Protein AF-A0A653MJA8-F1 (afdb_monomer)

Foldseek 3Di:
DDDDDDDDDDDDDDDDDDDDDDDDDDDDDDDDDDDDDDDDDDDDDDDDDDDDDDDDDDDDDDDDDDDDDDDDDDDDDDDDDDDDDDPPPPQDQQLDQDDPVVQPVQFPDPPVPDDQQANPDQKKFFAPAAAPGWFFFFSHQADDPRRDRPDTHANGDMWGFPSDKGFGPVGQTIKGWTWDADPVGGIGITITHLLGIFDWFDKDWCFVLQVVLDKDLDLVVSVVSSVCSVQPFDDQDPPHDDQGFDKHFRDADVPNAAWTKIWGFTDPDDDDDDLPPFFGGWIKTWGWDDDPSMIDTPTIMIITTTSYYADPVRGRD

Radius of gyration: 30.8 Å; Cα contacts (8 Å, |Δi|>4): 502; chains: 1; bounding box: 71×74×106 Å

pLDDT: mean 70.55, std 24.47, range [28.23, 98.62]

Solvent-accessible surface area (backbone atoms only — not comparable to full-atom values): 20136 Å² total; per-residue (Å²): 143,83,86,86,87,78,84,87,79,83,80,80,88,80,88,80,86,78,81,85,80,86,79,89,85,85,86,88,83,86,85,88,80,92,81,89,81,79,89,79,89,78,80,88,80,86,83,80,86,85,89,77,82,82,90,84,85,90,83,81,88,81,86,87,84,90,84,90,78,89,78,92,82,83,88,79,92,85,77,80,85,79,77,83,76,75,87,68,71,78,74,56,90,24,53,57,76,80,57,67,72,62,52,56,71,62,24,90,59,83,57,95,77,63,74,62,58,47,78,84,51,53,62,35,30,36,37,73,34,38,55,97,48,58,48,62,26,10,61,36,79,38,78,56,96,78,22,48,72,75,48,68,42,48,29,78,36,75,44,33,47,73,83,49,68,46,41,25,76,96,41,78,38,50,30,34,35,32,44,46,78,36,99,87,72,46,62,29,31,27,21,35,58,46,90,38,39,26,31,79,54,69,71,44,82,46,41,77,76,38,63,84,61,58,67,30,77,44,45,67,62,43,52,53,46,38,49,40,58,74,57,60,81,73,79,74,49,100,87,42,85,84,61,60,55,44,77,25,56,34,39,77,34,83,90,52,48,36,61,29,33,35,28,37,39,46,49,83,64,96,83,76,70,96,50,81,84,21,62,39,34,34,40,36,41,41,28,35,40,73,68,91,75,27,30,32,76,76,44,28,37,40,27,39,26,15,55,16,27,66,43,100,85,68,45,43,71

Secondary structure (DSSP, 8-state):
----------PPP----PPP-----------------------------------------------------------PPPP-------PPTTSSPPPHHHHHHH-S---TTPPPS-TT-SEEEE-SPPTT--EEEESSSSSSTT--EEEEE-TT-EEEEEEEEEEEGGGTEEEEEEEEE-TTSSEEEEEEEGGGEEEEEEEEE-GGGGGGG-EES-HHHHHHHHHHHHSPPPP--TT-S--PPEEEEEE--TTS-EEEEEEEES---TTS-S-TTTEEEEEEEEEEEESSS-EEEEEEEEEEEESSPBPTTS-B-

Sequence (317 aa):
MNAFSGPIVKALGLGAAVLFVATACAPSGAPAGSGSVASETRTVTSPAENTTSPAGEPSQTDAPSPSGHSSSGEPSSSGEPSPDQDGTTASGPGSEPLPDDEINALSPYDDENAEPAFPDTDEVHVVGVPEGSGLNIRLQPGVGPDGDVIASAGPMDQLTLTGREGFFVDEGGWWIEIVTESEDGGDLYGWVNRQYVATFGPTADVTEDVADAGSRTDAEELVLHVADLRAPESEPGPEHQDTGTERTIVRSPQGGVGAWTVDLIGGYRDGQDDAGDMAHGERLEVQLQDSGGQFTVSSVQSTTLCRGAFDDDGVCG

Structure (mmCIF, N/CA/C/O backbone):
data_AF-A0A653MJA8-F1
#
_entry.id   AF-A0A653MJA8-F1
#
loop_
_atom_site.group_PDB
_atom_site.id
_atom_site.type_symbol
_atom_site.label_atom_id
_atom_site.label_alt_id
_atom_site.label_comp_id
_atom_site.label_asym_id
_atom_site.label_entity_id
_atom_site.label_seq_id
_atom_site.pdbx_PDB_ins_code
_atom_site.Cartn_x
_atom_site.Cartn_y
_atom_site.Cartn_z
_atom_site.occupancy
_atom_site.B_iso_or_equiv
_atom_site.auth_seq_id
_atom_site.auth_comp_id
_atom_site.auth_asym_id
_atom_site.auth_atom_id
_atom_site.pdbx_PDB_model_num
ATOM 1 N N . MET A 1 1 ? 26.509 -44.140 -7.110 1.00 42.22 1 MET A N 1
ATOM 2 C CA . MET A 1 1 ? 26.981 -44.803 -5.875 1.00 42.22 1 MET A CA 1
ATOM 3 C C . MET A 1 1 ? 28.062 -43.942 -5.245 1.00 42.22 1 MET A C 1
ATOM 5 O O . MET A 1 1 ? 29.179 -43.952 -5.735 1.00 42.22 1 MET A O 1
ATOM 9 N N . ASN A 1 2 ? 27.696 -43.133 -4.252 1.00 37.22 2 ASN A N 1
ATOM 10 C CA . ASN A 1 2 ? 28.376 -42.983 -2.959 1.00 37.22 2 ASN A CA 1
ATOM 11 C C . ASN A 1 2 ? 27.753 -41.787 -2.241 1.00 37.22 2 ASN A C 1
ATOM 13 O O . ASN A 1 2 ? 27.851 -40.648 -2.683 1.00 37.22 2 ASN A O 1
ATOM 17 N N . ALA A 1 3 ? 27.034 -42.126 -1.178 1.00 39.75 3 ALA A N 1
ATOM 18 C CA . ALA A 1 3 ? 26.319 -41.232 -0.295 1.00 39.75 3 ALA A CA 1
ATOM 19 C C . ALA A 1 3 ? 27.300 -40.507 0.632 1.00 39.75 3 ALA A C 1
ATOM 21 O O . ALA A 1 3 ? 28.187 -41.142 1.204 1.00 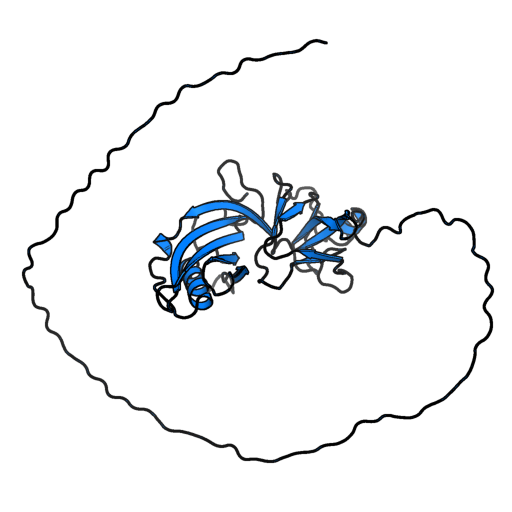39.75 3 ALA A O 1
ATOM 22 N N . PHE A 1 4 ? 27.087 -39.209 0.833 1.00 40.44 4 PHE A N 1
ATOM 23 C CA . PHE A 1 4 ? 27.600 -38.497 1.995 1.00 40.44 4 PHE A CA 1
ATOM 24 C C . PHE A 1 4 ? 26.440 -38.270 2.960 1.00 40.44 4 PHE A C 1
ATOM 26 O O . PHE A 1 4 ? 25.503 -37.529 2.681 1.00 40.44 4 PHE A O 1
ATOM 33 N N . SER A 1 5 ? 26.503 -38.989 4.076 1.00 37.22 5 SER A N 1
ATOM 34 C CA . SER A 1 5 ? 25.594 -38.894 5.211 1.00 37.22 5 SER A CA 1
ATOM 35 C C . SER A 1 5 ? 26.285 -38.035 6.272 1.00 37.22 5 SER A C 1
ATOM 37 O O . SER A 1 5 ? 27.333 -38.428 6.781 1.00 37.22 5 SER A O 1
ATOM 39 N N . GLY A 1 6 ? 25.719 -36.868 6.583 1.00 39.53 6 GLY A N 1
ATOM 40 C CA . GLY A 1 6 ? 26.109 -36.012 7.710 1.00 39.53 6 GLY A CA 1
ATOM 41 C C . GLY A 1 6 ? 25.071 -36.096 8.841 1.00 39.53 6 GLY A C 1
ATOM 42 O O . GLY A 1 6 ? 23.906 -36.374 8.556 1.00 39.53 6 GLY A O 1
ATOM 43 N N . PRO A 1 7 ? 25.467 -35.950 10.118 1.00 49.03 7 PRO A N 1
ATOM 44 C CA . PRO A 1 7 ? 24.690 -36.443 11.251 1.00 49.03 7 PRO A CA 1
ATOM 45 C C . PRO A 1 7 ? 23.547 -35.516 11.683 1.00 49.03 7 PRO A C 1
ATOM 47 O O . PRO A 1 7 ? 23.701 -34.308 11.829 1.00 49.03 7 PRO A O 1
ATOM 50 N N . ILE A 1 8 ? 22.419 -36.155 11.990 1.00 42.31 8 ILE A N 1
ATOM 51 C CA . ILE A 1 8 ? 21.264 -35.606 12.702 1.00 42.31 8 ILE A CA 1
ATOM 52 C C . ILE A 1 8 ? 21.679 -35.309 14.149 1.00 42.31 8 ILE A C 1
ATOM 54 O O . ILE A 1 8 ? 21.916 -36.235 14.930 1.00 42.31 8 ILE A O 1
ATOM 58 N N . VAL A 1 9 ? 21.715 -34.032 14.531 1.00 39.97 9 VAL A N 1
ATOM 59 C CA . VAL A 1 9 ? 21.786 -33.619 15.938 1.00 39.97 9 VAL A CA 1
ATOM 60 C C . VAL A 1 9 ? 20.363 -33.383 16.438 1.00 39.97 9 VAL A C 1
ATOM 62 O O . VAL A 1 9 ? 19.729 -32.379 16.135 1.00 39.97 9 VAL A O 1
ATOM 65 N N . LYS A 1 10 ? 19.851 -34.345 17.212 1.00 36.62 10 LYS A N 1
ATOM 66 C CA . LYS A 1 10 ? 18.663 -34.172 18.055 1.00 36.62 10 LYS A CA 1
ATOM 67 C C . LYS A 1 10 ? 19.059 -33.347 19.279 1.00 36.62 10 LYS A C 1
ATOM 69 O O . LYS A 1 10 ? 19.762 -33.862 20.146 1.00 36.62 10 LYS A O 1
ATOM 74 N N . ALA A 1 11 ? 18.586 -32.108 19.369 1.00 40.47 11 ALA A N 1
ATOM 75 C CA . ALA A 1 11 ? 18.600 -31.356 20.617 1.00 40.47 11 ALA A CA 1
ATOM 76 C C . ALA A 1 11 ? 17.306 -31.644 21.394 1.00 40.47 11 ALA A C 1
ATOM 78 O O . ALA A 1 11 ? 16.196 -31.464 20.898 1.00 40.47 11 ALA A O 1
ATOM 79 N N . LEU A 1 12 ? 17.497 -32.185 22.595 1.00 40.62 12 LEU A N 1
ATOM 80 C CA . LEU A 1 12 ? 16.484 -32.487 23.597 1.00 40.62 12 LEU A CA 1
ATOM 81 C C . LEU A 1 12 ? 15.810 -31.212 24.108 1.00 40.62 12 LEU A C 1
ATOM 83 O O . LEU A 1 12 ? 16.456 -30.185 24.298 1.00 40.62 12 LEU A O 1
ATOM 87 N N . GLY A 1 13 ? 14.511 -31.334 24.373 1.00 34.19 13 GLY A N 1
ATOM 88 C CA . GLY A 1 13 ? 13.689 -30.284 24.945 1.00 34.19 13 GLY A CA 1
ATOM 89 C C . GLY A 1 13 ? 14.099 -29.865 26.354 1.00 34.19 13 GLY A C 1
ATOM 90 O O . GLY A 1 13 ? 14.597 -30.651 27.160 1.00 34.19 13 GLY A O 1
ATOM 91 N N . LEU A 1 14 ? 13.778 -28.613 26.653 1.00 39.62 14 LEU A N 1
ATOM 92 C CA . LEU A 1 14 ? 13.646 -28.084 27.997 1.00 39.62 14 LEU A CA 1
ATOM 93 C C . LEU A 1 14 ? 12.303 -27.362 28.046 1.00 39.62 14 LEU A C 1
ATOM 95 O O . LEU A 1 14 ? 12.131 -26.287 27.480 1.00 39.62 14 LEU A O 1
ATOM 99 N N . GLY A 1 15 ? 11.332 -28.017 28.679 1.00 35.97 15 GLY A N 1
ATOM 100 C CA . GLY A 1 15 ? 10.073 -27.397 29.048 1.00 35.97 15 GLY A CA 1
ATOM 101 C C . GLY A 1 15 ? 10.316 -26.383 30.158 1.00 35.97 15 GLY A C 1
ATOM 102 O O . GLY A 1 15 ? 10.827 -26.735 31.220 1.00 35.97 15 GLY A O 1
ATOM 103 N N . ALA A 1 16 ? 9.919 -25.140 29.917 1.00 41.75 16 ALA A N 1
ATOM 104 C CA . ALA A 1 16 ? 9.720 -24.152 30.961 1.00 41.75 16 ALA A CA 1
ATOM 105 C C . ALA A 1 16 ? 8.212 -24.039 31.205 1.00 41.75 16 ALA A C 1
ATOM 107 O O . ALA A 1 16 ? 7.483 -23.399 30.454 1.00 41.75 16 ALA A O 1
ATOM 108 N N . ALA A 1 17 ? 7.741 -24.721 32.247 1.00 38.06 17 ALA A N 1
ATOM 109 C CA . ALA A 1 17 ? 6.438 -24.456 32.831 1.00 38.06 17 ALA A CA 1
ATOM 110 C C . ALA A 1 17 ? 6.529 -23.127 33.594 1.00 38.06 17 ALA A C 1
ATOM 112 O O . ALA A 1 17 ? 7.237 -23.047 34.598 1.00 38.06 17 ALA A O 1
ATOM 113 N N . VAL A 1 18 ? 5.833 -22.091 33.125 1.00 41.19 18 VAL A N 1
ATOM 114 C CA . VAL A 1 18 ? 5.665 -20.845 33.881 1.00 41.19 18 VAL A CA 1
ATOM 115 C C . VAL A 1 18 ? 4.324 -20.901 34.605 1.00 41.19 18 VAL A C 1
ATOM 117 O O . VAL A 1 18 ? 3.266 -21.089 34.007 1.00 41.19 18 VAL A O 1
ATOM 120 N N . LEU A 1 19 ? 4.416 -20.815 35.931 1.00 37.25 19 LEU A N 1
ATOM 121 C CA . LEU A 1 19 ? 3.321 -20.817 36.892 1.00 37.25 19 LEU A CA 1
ATOM 122 C C . LEU A 1 19 ? 2.388 -19.614 36.679 1.00 37.25 19 LEU A C 1
ATOM 124 O O . LEU A 1 19 ? 2.828 -18.468 36.725 1.00 37.25 19 LEU A O 1
ATOM 128 N N . PHE A 1 20 ? 1.085 -19.881 36.592 1.00 34.19 20 PHE A N 1
ATOM 129 C CA . PHE A 1 20 ? 0.044 -18.891 36.862 1.00 34.19 20 PHE A CA 1
ATOM 130 C C . PHE A 1 20 ? 0.038 -18.547 38.358 1.00 34.19 20 PHE A C 1
ATOM 132 O O . PHE A 1 20 ? -0.228 -19.411 39.195 1.00 34.19 20 PHE A O 1
ATOM 139 N N . VAL A 1 21 ? 0.272 -17.278 38.697 1.00 41.84 21 VAL A N 1
ATOM 140 C CA . VAL A 1 21 ? -0.067 -16.721 40.013 1.00 41.84 21 VAL A CA 1
ATOM 141 C C . VAL A 1 21 ? -1.262 -15.793 39.828 1.00 41.84 21 VAL A C 1
ATOM 143 O O . VAL A 1 21 ? -1.125 -14.630 39.462 1.00 41.84 21 VAL A O 1
ATOM 146 N N . ALA A 1 22 ? -2.457 -16.329 40.073 1.00 36.47 22 ALA A N 1
ATOM 147 C CA . ALA A 1 22 ? -3.662 -15.532 40.234 1.00 36.47 22 ALA A CA 1
ATOM 148 C C . ALA A 1 22 ? -3.621 -14.856 41.611 1.00 36.47 22 ALA A C 1
ATOM 150 O O . ALA A 1 22 ? -3.712 -15.533 42.636 1.00 36.47 22 ALA A O 1
ATOM 151 N N . THR A 1 23 ? -3.512 -13.528 41.638 1.00 42.53 23 THR A N 1
ATOM 152 C CA . THR A 1 23 ? -3.723 -12.748 42.864 1.00 42.53 23 THR A CA 1
ATOM 153 C C . THR A 1 23 ? -4.988 -11.923 42.690 1.00 42.53 23 THR A C 1
ATOM 155 O O . THR A 1 23 ? -4.977 -10.840 42.116 1.00 42.53 23 THR A O 1
ATOM 158 N N . ALA A 1 24 ? -6.103 -12.473 43.162 1.00 40.31 24 ALA A N 1
ATOM 159 C CA . ALA A 1 24 ? -7.339 -11.736 43.353 1.00 40.31 24 ALA A CA 1
ATOM 160 C C . ALA A 1 24 ? -7.215 -10.882 44.622 1.00 40.31 24 ALA A C 1
ATOM 162 O O . ALA A 1 24 ? -6.993 -11.430 45.702 1.00 40.31 24 ALA A O 1
ATOM 163 N N . CYS A 1 25 ? -7.385 -9.562 44.512 1.00 33.03 25 CYS A N 1
ATOM 164 C CA . CYS A 1 25 ? -7.784 -8.736 45.649 1.00 33.03 25 CYS A CA 1
ATOM 165 C C . CYS A 1 25 ? -8.371 -7.391 45.191 1.00 33.03 25 CYS A C 1
ATOM 167 O O . CYS A 1 25 ? -7.657 -6.493 44.762 1.00 33.03 25 CYS A O 1
ATOM 169 N N . ALA A 1 26 ? -9.684 -7.256 45.338 1.00 34.19 26 ALA A N 1
ATOM 170 C CA . ALA A 1 26 ? -10.395 -5.999 45.565 1.00 34.19 26 ALA A CA 1
ATOM 171 C C . ALA A 1 26 ? -11.608 -6.331 46.464 1.00 34.19 26 ALA A C 1
ATOM 173 O O . ALA A 1 26 ? -11.992 -7.505 46.505 1.00 34.19 26 ALA A O 1
ATOM 174 N N . PRO A 1 27 ? -12.278 -5.373 47.137 1.00 45.50 27 PRO A N 1
ATOM 175 C CA . PRO A 1 27 ? -12.002 -3.934 47.271 1.00 45.50 27 PRO A CA 1
ATOM 176 C C . PRO A 1 27 ? -12.023 -3.457 48.747 1.00 45.50 27 PRO A C 1
ATOM 178 O O . PRO A 1 27 ? -12.501 -4.179 49.620 1.00 45.50 27 PRO A O 1
ATOM 181 N N . SER A 1 28 ? -11.590 -2.220 49.038 1.00 33.03 28 SER A N 1
ATOM 182 C CA . SER A 1 28 ? -12.216 -1.329 50.049 1.00 33.03 28 SER A CA 1
ATOM 183 C C . SER A 1 28 ? -11.456 -0.011 50.234 1.00 33.03 28 SER A C 1
ATOM 185 O O . SER A 1 28 ? -10.265 -0.024 50.525 1.00 33.03 28 SER A O 1
ATOM 187 N N . GLY A 1 29 ? -12.196 1.105 50.207 1.00 31.69 29 GLY A N 1
ATOM 188 C CA . GLY A 1 29 ? -11.868 2.301 50.993 1.00 31.69 29 GLY A CA 1
ATOM 189 C C . GLY A 1 29 ? -11.755 3.619 50.226 1.00 31.69 29 GLY A C 1
ATOM 190 O O . GLY A 1 29 ? -10.654 4.054 49.914 1.00 31.69 29 GLY A O 1
ATOM 191 N N . ALA A 1 30 ? -12.884 4.305 50.022 1.00 36.44 30 ALA A N 1
ATOM 192 C CA . ALA A 1 30 ? -12.911 5.764 49.855 1.00 36.44 30 ALA A CA 1
ATOM 193 C C . ALA A 1 30 ? -12.571 6.464 51.191 1.00 36.44 30 ALA A C 1
ATOM 195 O O . ALA A 1 30 ? -12.822 5.896 52.260 1.00 36.44 30 ALA A O 1
ATOM 196 N N . PRO A 1 31 ? -12.099 7.724 51.157 1.00 38.97 31 PRO A N 1
ATOM 197 C CA . PRO A 1 31 ? -13.024 8.781 51.563 1.00 38.97 31 PRO A CA 1
ATOM 198 C C . PRO A 1 31 ? -12.974 10.056 50.701 1.00 38.97 31 PRO A C 1
ATOM 200 O O . PRO A 1 31 ? -12.094 10.279 49.878 1.00 38.97 31 PRO A O 1
ATOM 203 N N . ALA A 1 32 ? -14.007 10.862 50.937 1.00 34.62 32 ALA A N 1
ATOM 204 C CA . ALA A 1 32 ? -14.447 12.061 50.243 1.00 34.62 32 ALA A CA 1
ATOM 205 C C . ALA A 1 32 ? -13.463 13.245 50.210 1.00 34.62 32 ALA A C 1
ATOM 207 O O . ALA A 1 32 ? -12.721 13.490 51.158 1.00 34.62 32 ALA A O 1
ATOM 208 N N . GLY A 1 33 ? -13.616 14.073 49.172 1.00 30.03 33 GLY A N 1
ATOM 209 C CA . GLY A 1 33 ? -13.140 15.454 49.110 1.00 30.03 33 GLY A CA 1
ATOM 210 C C . GLY A 1 33 ? -13.988 16.264 48.125 1.00 30.03 33 GLY A C 1
ATOM 211 O O . GLY A 1 33 ? -13.938 16.028 46.925 1.00 30.03 33 GLY A O 1
ATOM 212 N N . SER A 1 34 ? -14.805 17.172 48.662 1.00 32.66 34 SER A N 1
ATOM 213 C CA . SER A 1 34 ? -15.724 18.074 47.958 1.00 32.66 34 SER A CA 1
ATOM 214 C C . SER A 1 34 ? -15.060 18.949 46.893 1.00 32.66 34 SER A C 1
ATOM 216 O O . SER A 1 34 ? -14.049 19.592 47.158 1.00 32.66 34 SER A O 1
ATOM 218 N N . GLY A 1 35 ? -15.749 19.115 45.763 1.00 31.02 35 GLY A N 1
ATOM 219 C CA . GLY A 1 35 ? -15.522 20.183 44.792 1.00 31.02 35 GLY A CA 1
ATOM 220 C C . GLY A 1 35 ? -16.832 20.528 44.089 1.00 31.02 35 GLY A C 1
ATOM 221 O O . GLY A 1 35 ? -17.183 19.930 43.083 1.00 31.02 35 GLY A O 1
ATOM 222 N N . SER A 1 36 ? -17.588 21.452 44.677 1.00 32.75 36 SER A N 1
ATOM 223 C CA . SER A 1 36 ? -18.804 22.038 44.113 1.00 32.75 36 SER A CA 1
ATOM 224 C C . SER A 1 36 ? -18.431 23.125 43.110 1.00 32.75 36 SER A C 1
ATOM 226 O O . SER A 1 36 ? -17.853 24.119 43.539 1.00 32.75 36 SER A O 1
ATOM 228 N N . VAL A 1 37 ? -18.856 23.013 41.847 1.00 34.66 37 VAL A N 1
ATOM 229 C CA . VAL A 1 37 ? -19.205 24.181 41.016 1.00 34.66 37 VAL A CA 1
ATOM 230 C C . VAL A 1 37 ? -20.151 23.813 39.864 1.00 34.66 37 VAL A C 1
ATOM 232 O O . VAL A 1 37 ? -19.811 23.045 38.977 1.00 34.66 37 VAL A O 1
ATOM 235 N N . ALA A 1 38 ? -21.336 24.424 39.944 1.00 36.03 38 ALA A N 1
ATOM 236 C CA . ALA A 1 38 ? -22.187 24.961 38.880 1.00 36.03 38 ALA A CA 1
ATOM 237 C C . ALA A 1 38 ? -22.597 24.077 37.683 1.00 36.03 38 ALA A C 1
ATOM 239 O O . ALA A 1 38 ? -21.888 23.927 36.695 1.00 36.03 38 ALA A O 1
ATOM 240 N N . SER A 1 39 ? -23.866 23.663 37.723 1.00 33.94 39 SER A N 1
ATOM 241 C CA . SER A 1 39 ? -24.710 23.484 36.543 1.00 33.94 39 SER A CA 1
ATOM 242 C C . SER A 1 39 ? -24.823 24.797 35.759 1.00 33.94 39 SER A C 1
ATOM 244 O O . SER A 1 39 ? -25.294 25.792 36.310 1.00 33.94 39 SER A O 1
ATOM 246 N N . GLU A 1 40 ? -24.488 24.792 34.470 1.00 35.47 40 GLU A N 1
ATOM 247 C CA . GLU A 1 40 ? -25.004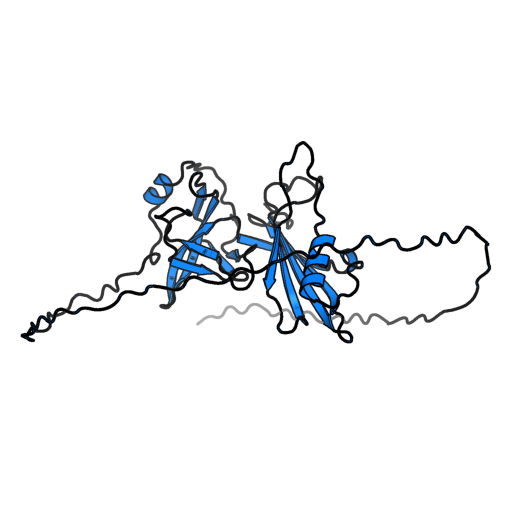 25.784 33.525 1.00 35.47 40 GLU A CA 1
ATOM 248 C C . GLU A 1 40 ? -25.808 25.054 32.446 1.00 35.47 40 GLU A C 1
ATOM 250 O O . GLU A 1 40 ? -25.292 24.517 31.471 1.00 35.47 40 GLU A O 1
ATOM 255 N N . THR A 1 41 ? -27.117 25.001 32.677 1.00 34.19 41 THR A N 1
ATOM 256 C CA . THR A 1 41 ? -28.122 24.746 31.652 1.00 34.19 41 THR A CA 1
ATOM 257 C C . THR A 1 41 ? -28.053 25.885 30.640 1.00 34.19 41 THR A C 1
ATOM 259 O O . THR A 1 41 ? -28.326 27.031 31.002 1.00 34.19 41 THR A O 1
ATOM 262 N N . ARG A 1 42 ? -27.762 25.592 29.369 1.00 34.38 42 ARG A N 1
ATOM 263 C CA . ARG A 1 42 ? -28.113 26.499 28.272 1.00 34.38 42 ARG A CA 1
ATOM 264 C C . ARG A 1 42 ? -29.103 25.856 27.320 1.00 34.38 42 ARG A C 1
ATOM 266 O O . ARG A 1 42 ? -28.896 24.792 26.751 1.00 34.38 42 ARG A O 1
ATOM 273 N N . THR A 1 43 ? -30.213 26.566 27.244 1.00 31.47 43 THR A N 1
ATOM 274 C CA . THR A 1 43 ? -31.417 26.348 26.470 1.00 31.47 43 THR A CA 1
ATOM 275 C C . THR A 1 43 ? -31.152 26.415 24.969 1.00 31.47 43 THR A C 1
ATOM 277 O O . THR A 1 43 ? -30.414 27.268 24.483 1.00 31.47 43 THR A O 1
ATOM 280 N N . VAL A 1 44 ? -31.849 25.525 24.269 1.00 35.22 44 VAL A N 1
ATOM 281 C CA . VAL A 1 44 ? -32.118 25.477 22.829 1.00 35.22 44 VAL A CA 1
ATOM 282 C C . VAL A 1 44 ? -32.469 26.850 22.247 1.00 35.22 44 VAL A C 1
ATOM 284 O O . VAL A 1 44 ? -33.306 27.571 22.787 1.00 35.22 44 VAL A O 1
ATOM 287 N N . THR A 1 45 ? -31.923 27.173 21.075 1.00 34.16 45 THR A N 1
ATOM 288 C CA . THR A 1 45 ? -32.574 28.087 20.124 1.00 34.16 45 THR A CA 1
ATOM 289 C C . THR A 1 45 ? -32.257 27.640 18.697 1.00 34.16 45 THR A C 1
ATOM 291 O O . THR A 1 45 ? -31.161 27.866 18.194 1.00 34.16 45 THR A O 1
ATOM 294 N N . SER A 1 46 ? -33.225 26.989 18.051 1.00 38.06 46 SER A N 1
ATOM 295 C CA . SER A 1 46 ? -33.296 26.864 16.591 1.00 38.06 46 SER A CA 1
ATOM 296 C C . SER A 1 46 ? -33.674 28.212 15.971 1.00 38.06 46 SER A C 1
ATOM 298 O O . SER A 1 46 ? -34.454 28.956 16.573 1.00 38.06 46 SER A O 1
ATOM 300 N N . PRO A 1 47 ? -33.268 28.473 14.723 1.00 38.44 47 PRO A N 1
ATOM 301 C CA . PRO A 1 47 ? -34.101 29.223 13.798 1.00 38.44 47 PRO A CA 1
ATOM 302 C C . PRO A 1 47 ? -34.625 28.328 12.674 1.00 38.44 47 PRO A C 1
ATOM 304 O O . PRO A 1 47 ? -33.984 27.379 12.231 1.00 38.44 47 PRO A O 1
ATOM 307 N N . ALA A 1 48 ? -35.842 28.675 12.278 1.00 34.31 48 ALA A N 1
ATOM 308 C CA . ALA A 1 48 ? -36.719 28.020 11.334 1.00 34.31 48 ALA A CA 1
ATOM 309 C C . ALA A 1 48 ? -36.192 27.940 9.891 1.00 34.31 48 ALA A C 1
ATOM 311 O O . ALA A 1 48 ? -35.473 28.815 9.416 1.00 34.31 48 ALA A O 1
ATOM 312 N N . GLU A 1 49 ? -36.649 26.874 9.233 1.00 32.91 49 GLU A N 1
ATOM 313 C CA . GLU A 1 49 ? -37.233 26.812 7.889 1.00 32.91 49 GLU A CA 1
ATOM 314 C C . GLU A 1 49 ? -36.934 27.969 6.924 1.00 32.91 49 GLU A C 1
ATOM 316 O O . GLU A 1 49 ? -37.374 29.101 7.118 1.00 32.91 49 GLU A O 1
ATOM 321 N N . ASN A 1 50 ? -36.370 27.620 5.765 1.00 29.80 50 ASN A N 1
ATOM 322 C CA . ASN A 1 50 ? -36.830 28.241 4.531 1.00 29.80 50 ASN A CA 1
ATOM 323 C C . ASN A 1 50 ? -36.937 27.207 3.406 1.00 29.80 50 ASN A C 1
ATOM 325 O O . ASN A 1 50 ? -36.012 26.944 2.641 1.00 29.80 50 ASN A O 1
ATOM 329 N N . THR A 1 51 ? -38.119 26.610 3.345 1.00 34.16 51 THR A N 1
ATOM 330 C CA . THR A 1 51 ? -38.668 25.890 2.203 1.00 34.16 51 THR A CA 1
ATOM 331 C C . THR A 1 51 ? -38.987 26.900 1.106 1.00 34.16 51 THR A C 1
ATOM 333 O O . THR A 1 51 ? -39.830 27.766 1.318 1.00 34.16 51 THR A O 1
ATOM 336 N N . THR A 1 52 ? -38.398 26.786 -0.085 1.00 32.97 52 THR A N 1
ATOM 337 C CA . THR A 1 52 ? -39.047 27.249 -1.326 1.00 32.97 52 THR A CA 1
ATOM 338 C C . THR A 1 52 ? -38.503 26.467 -2.526 1.00 32.97 52 THR A C 1
ATOM 340 O O . THR A 1 52 ? -37.472 26.802 -3.094 1.00 32.97 52 THR A O 1
ATOM 343 N N . SER A 1 53 ? -39.237 25.430 -2.934 1.00 37.41 53 SER A N 1
ATOM 344 C CA . SER A 1 53 ? -39.460 25.157 -4.361 1.00 37.41 53 SER A CA 1
ATOM 345 C C . SER A 1 53 ? -40.657 25.996 -4.819 1.00 37.41 53 SER A C 1
ATOM 347 O O . SER A 1 53 ? -41.563 26.245 -4.019 1.00 37.41 53 SER A O 1
ATOM 349 N N . PRO A 1 54 ? -40.716 26.371 -6.105 1.00 43.59 54 PRO A N 1
ATOM 350 C CA . PRO A 1 54 ? -41.811 25.810 -6.888 1.00 43.59 54 PRO A CA 1
ATOM 351 C C . PRO A 1 54 ? -41.404 25.374 -8.306 1.00 43.59 54 PRO A C 1
ATOM 353 O O . PRO A 1 54 ? -40.782 26.113 -9.058 1.00 43.59 54 PRO A O 1
ATOM 356 N N . ALA A 1 55 ? -41.823 24.145 -8.616 1.00 31.80 55 ALA A N 1
ATOM 357 C CA . ALA A 1 55 ? -42.543 23.685 -9.806 1.00 31.80 55 ALA A CA 1
ATOM 358 C C . ALA A 1 55 ? -42.373 24.414 -11.158 1.00 31.80 55 ALA A C 1
ATOM 360 O O . ALA A 1 55 ? -42.703 25.589 -11.306 1.00 31.80 55 ALA A O 1
ATOM 361 N N . GLY A 1 56 ? -42.071 23.617 -12.190 1.00 28.23 56 GLY A N 1
ATOM 362 C CA . GLY A 1 56 ? -42.289 23.948 -13.599 1.00 28.23 56 GLY A CA 1
ATOM 363 C C . GLY A 1 56 ? -41.794 22.835 -14.525 1.00 28.23 56 GLY A C 1
ATOM 364 O O . GLY A 1 56 ? -40.612 22.760 -14.819 1.00 28.23 56 GLY A O 1
ATOM 365 N N . GLU A 1 57 ? -42.711 21.956 -14.916 1.00 35.19 57 GLU A N 1
ATOM 366 C CA . GLU A 1 57 ? -42.563 20.729 -15.718 1.00 35.19 57 GLU A CA 1
ATOM 367 C C . GLU A 1 57 ? -42.345 21.020 -17.240 1.00 35.19 57 GLU A C 1
ATOM 369 O O . GLU A 1 57 ? -42.112 22.167 -17.618 1.00 35.19 57 GLU A O 1
ATOM 374 N N . PRO A 1 58 ? -42.427 20.024 -18.145 1.00 46.16 58 PRO A N 1
ATOM 375 C CA . PRO A 1 58 ? -41.327 19.385 -18.867 1.00 46.16 58 PRO A CA 1
ATOM 376 C C . PRO A 1 58 ? -41.175 19.868 -20.328 1.00 46.16 58 PRO A C 1
ATOM 378 O O . PRO A 1 58 ? -42.028 20.559 -20.883 1.00 46.16 58 PRO A O 1
ATOM 381 N N . SER A 1 59 ? -40.135 19.409 -21.028 1.00 33.28 59 SER A N 1
ATOM 382 C CA . SER A 1 59 ? -40.183 19.308 -22.493 1.00 33.28 59 SER A CA 1
ATOM 383 C C . SER A 1 59 ? -39.512 18.025 -22.969 1.00 33.28 59 SER A C 1
ATOM 385 O O . SER A 1 59 ? -38.343 17.767 -22.704 1.00 33.28 59 SER A O 1
ATOM 387 N N . GLN A 1 60 ? -40.345 17.207 -23.611 1.00 37.41 60 GLN A N 1
ATOM 388 C CA . GLN A 1 60 ? -40.018 16.008 -24.370 1.00 37.41 60 GLN A CA 1
ATOM 389 C C . GLN A 1 60 ? -39.414 16.380 -25.737 1.00 37.41 60 GLN A C 1
ATOM 391 O O . GLN A 1 60 ? -39.381 17.555 -26.112 1.00 37.41 60 GLN A O 1
ATOM 396 N N . THR A 1 61 ? -39.135 15.324 -26.513 1.00 30.44 61 THR A N 1
ATOM 397 C CA . THR A 1 61 ? -38.864 15.248 -27.966 1.00 30.44 61 THR A CA 1
ATOM 398 C C . THR A 1 61 ? -37.425 15.620 -28.363 1.00 30.44 61 THR A C 1
ATOM 400 O O . THR A 1 61 ? -36.893 16.617 -27.906 1.00 30.44 61 THR A O 1
ATOM 403 N N . ASP A 1 62 ? -36.676 14.848 -29.153 1.00 34.72 62 ASP A N 1
ATOM 404 C CA . ASP A 1 62 ? -37.029 13.839 -30.154 1.00 34.72 62 ASP A CA 1
ATOM 405 C C . ASP A 1 62 ? -35.895 12.811 -30.325 1.00 34.72 62 ASP A C 1
ATOM 407 O O . ASP A 1 62 ? -34.713 13.156 -30.343 1.00 34.72 62 ASP A O 1
ATOM 411 N N . ALA A 1 63 ? -36.272 11.549 -30.528 1.00 43.62 63 ALA A N 1
ATOM 412 C CA . ALA A 1 63 ? -35.421 10.552 -31.168 1.00 43.62 63 ALA A CA 1
ATOM 413 C C . ALA A 1 63 ? -35.485 10.725 -32.695 1.00 43.62 63 ALA A C 1
ATOM 415 O O . ALA A 1 63 ? -36.558 11.026 -33.221 1.00 43.62 63 ALA A O 1
ATOM 416 N N . PRO A 1 64 ? -34.405 10.410 -33.430 1.00 34.31 64 PRO A N 1
ATOM 417 C CA . PRO A 1 64 ? -34.581 9.955 -34.801 1.00 34.31 64 PRO A CA 1
ATOM 418 C C . PRO A 1 64 ? -33.876 8.620 -35.082 1.00 34.31 64 PRO A C 1
ATOM 420 O O . PRO A 1 64 ? -32.657 8.484 -35.113 1.00 34.31 64 PRO A O 1
ATOM 423 N N . SER A 1 65 ? -34.697 7.628 -35.391 1.00 36.34 65 SER A N 1
ATOM 424 C CA . SER A 1 65 ? -34.496 6.657 -36.472 1.00 36.34 65 SER A CA 1
ATOM 425 C C . SER A 1 65 ? -35.882 6.457 -37.103 1.00 36.34 65 SER A C 1
ATOM 427 O O . SER A 1 65 ? -36.859 6.662 -36.379 1.00 36.34 65 SER A O 1
ATOM 429 N N . PRO A 1 66 ? -36.050 6.064 -38.385 1.00 48.56 66 PRO A N 1
ATOM 430 C CA . PRO A 1 66 ? -35.106 5.325 -39.234 1.00 48.56 66 PRO A CA 1
ATOM 431 C C . PRO A 1 66 ? -35.089 5.769 -40.722 1.00 48.56 66 PRO A C 1
ATOM 433 O O . PRO A 1 66 ? -35.867 6.624 -41.137 1.00 48.56 66 PRO A O 1
ATOM 436 N N . SER A 1 67 ? -34.223 5.141 -41.529 1.00 35.00 67 SER A N 1
ATOM 437 C CA . SER A 1 67 ? -34.374 4.739 -42.956 1.00 35.00 67 SER A CA 1
ATOM 438 C C . SER A 1 67 ? -32.950 4.527 -43.495 1.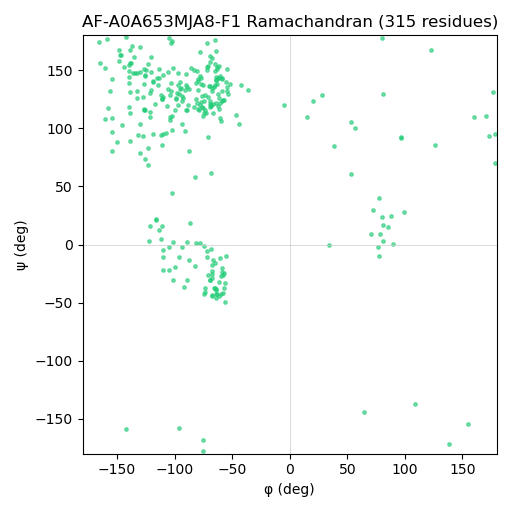00 35.00 67 SER A C 1
ATOM 440 O O . SER A 1 67 ? -32.183 5.474 -43.559 1.00 35.00 67 SER A O 1
ATOM 442 N N . GLY A 1 68 ? -32.449 3.331 -43.796 1.00 29.06 68 GLY A N 1
ATOM 443 C CA . GLY A 1 68 ? -33.061 2.251 -44.556 1.00 29.06 68 GLY A CA 1
ATOM 444 C C . GLY A 1 68 ? -32.563 2.353 -45.991 1.00 29.06 68 GLY A C 1
ATOM 445 O O . GLY A 1 68 ? -33.184 3.079 -46.747 1.00 29.06 68 GLY A O 1
ATOM 446 N N . HIS A 1 69 ? -31.476 1.663 -46.353 1.00 34.50 69 HIS A N 1
ATOM 447 C CA . HIS A 1 69 ? -31.126 1.317 -47.737 1.00 34.50 69 HIS A CA 1
ATOM 448 C C . HIS A 1 69 ? -30.597 -0.123 -47.759 1.00 34.50 69 HIS A C 1
ATOM 450 O O . HIS A 1 69 ? -29.545 -0.428 -47.203 1.00 34.50 69 HIS A O 1
ATOM 456 N N . SER A 1 70 ? -31.367 -1.000 -48.399 1.00 38.03 70 SER A N 1
ATOM 457 C CA . SER A 1 70 ? -30.934 -2.316 -48.852 1.00 38.03 70 SER A CA 1
ATOM 458 C C . SER A 1 70 ? -29.875 -2.174 -49.941 1.00 38.03 70 SER A C 1
ATOM 460 O O . SER A 1 70 ? -30.076 -1.420 -50.891 1.00 38.03 70 SER A O 1
ATOM 462 N N . SER A 1 71 ? -28.806 -2.962 -49.855 1.00 36.88 71 SER A N 1
ATOM 463 C CA . SER A 1 71 ? -28.044 -3.398 -51.030 1.00 36.88 71 SER A CA 1
ATOM 464 C C . SER A 1 71 ? -27.338 -4.720 -50.704 1.00 36.88 71 SER A C 1
ATOM 466 O O . SER A 1 71 ? -26.260 -4.745 -50.128 1.00 36.88 71 SER A O 1
ATOM 468 N N . SER A 1 72 ? -28.065 -5.837 -50.785 1.00 44.50 72 SER A N 1
ATOM 469 C CA . SER A 1 72 ? -27.811 -6.957 -51.707 1.00 44.50 72 SER A CA 1
ATOM 470 C C . SER A 1 72 ? -26.427 -6.966 -52.368 1.00 44.50 72 SER A C 1
ATOM 472 O O . SER A 1 72 ? -26.169 -6.183 -53.281 1.00 44.50 72 SER A O 1
ATOM 474 N N . GLY A 1 73 ? -25.598 -7.930 -51.962 1.00 29.28 73 GLY A N 1
ATOM 475 C CA . GLY A 1 73 ? -24.329 -8.249 -52.607 1.00 29.28 73 GLY A CA 1
ATOM 476 C C . GLY A 1 73 ? -23.569 -9.374 -51.903 1.00 29.28 73 GLY A C 1
ATOM 477 O O . GLY A 1 73 ? -22.533 -9.122 -51.310 1.00 29.28 73 GLY A O 1
ATOM 478 N N . GLU A 1 74 ? -24.062 -10.610 -51.986 1.00 42.28 74 GLU A N 1
ATOM 479 C CA . GLU A 1 74 ? -23.173 -11.782 -52.034 1.00 42.28 74 GLU A CA 1
ATOM 480 C C . GLU A 1 74 ? -22.980 -12.125 -53.520 1.00 42.28 74 GLU A C 1
ATOM 482 O O . GLU A 1 74 ? -23.939 -12.013 -54.296 1.00 42.28 74 GLU A O 1
ATOM 487 N N . PRO A 1 75 ? -21.763 -12.508 -53.951 1.00 46.66 75 PRO A N 1
ATOM 488 C CA . PRO A 1 75 ? -21.489 -13.942 -53.922 1.00 46.66 75 PRO A CA 1
ATOM 489 C C . PRO A 1 75 ? -20.025 -14.359 -53.670 1.00 46.66 75 PRO A C 1
ATOM 491 O O . PRO A 1 75 ? -19.076 -13.601 -53.858 1.00 46.66 75 PRO A O 1
ATOM 494 N N . SER A 1 76 ? -19.915 -15.662 -53.396 1.00 36.91 76 SER A N 1
ATOM 495 C CA . SER A 1 76 ? -18.815 -16.578 -53.733 1.00 36.91 76 SER A CA 1
ATOM 496 C C . SER A 1 76 ? -17.752 -16.856 -52.671 1.00 36.91 76 SER A C 1
ATOM 498 O O . SER A 1 76 ? -16.677 -16.269 -52.618 1.00 36.91 76 SER A O 1
ATOM 500 N N . SER A 1 77 ? -18.053 -17.920 -51.927 1.00 46.75 77 SER A N 1
ATOM 501 C CA . SER A 1 77 ? -17.104 -18.897 -51.403 1.00 46.75 77 SER A CA 1
ATOM 502 C C . SER A 1 77 ? -16.291 -19.548 -52.532 1.00 46.75 77 SER A C 1
ATOM 504 O O . SER A 1 77 ? -16.880 -20.124 -53.445 1.00 46.75 77 SER A O 1
ATOM 506 N N . SER A 1 78 ? -14.961 -19.461 -52.441 1.00 46.97 78 SER A N 1
ATOM 507 C CA . SER A 1 78 ? -13.999 -20.544 -52.721 1.00 46.97 78 SER A CA 1
ATOM 508 C C . SER A 1 78 ? -12.574 -19.977 -52.663 1.00 46.97 78 SER A C 1
ATOM 510 O O . SER A 1 78 ? -12.068 -19.455 -53.656 1.00 46.97 78 SER A O 1
ATOM 512 N N . GLY A 1 79 ? -11.939 -20.066 -51.496 1.00 33.19 79 GLY A N 1
ATOM 513 C CA . GLY A 1 79 ? -10.497 -19.901 -51.333 1.00 33.19 79 GLY A CA 1
ATOM 514 C C . GLY A 1 79 ? -9.964 -21.141 -50.628 1.00 33.19 79 GLY A C 1
ATOM 515 O O . GLY A 1 79 ? -10.387 -21.437 -49.514 1.00 33.19 79 GLY A O 1
ATOM 516 N N . GLU A 1 80 ? -9.124 -21.905 -51.319 1.00 37.47 80 GLU A N 1
ATOM 517 C CA . GLU A 1 80 ? -8.382 -23.045 -50.775 1.00 37.47 80 GLU A CA 1
ATOM 518 C C . GLU A 1 80 ? -7.567 -22.652 -49.527 1.00 37.47 80 GLU A C 1
ATOM 520 O O . GLU A 1 80 ? -7.139 -21.501 -49.415 1.00 37.47 80 GLU A O 1
ATOM 525 N N . PRO A 1 81 ? -7.330 -23.588 -48.588 1.00 41.78 81 PRO A N 1
ATOM 526 C CA . PRO A 1 81 ? -6.467 -23.334 -47.445 1.00 41.78 81 PRO A CA 1
ATOM 527 C C . PRO A 1 81 ? -5.019 -23.213 -47.933 1.00 41.78 81 PRO A C 1
ATOM 529 O O . PRO A 1 81 ? -4.464 -24.164 -48.487 1.00 41.78 81 PRO A O 1
ATOM 532 N N . SER A 1 82 ? -4.403 -22.047 -47.735 1.00 43.62 82 SER A N 1
ATOM 533 C CA . SER A 1 82 ? -2.948 -21.927 -47.863 1.00 43.62 82 SER A CA 1
ATOM 534 C C . SER A 1 82 ? -2.266 -22.798 -46.799 1.00 43.62 82 SER A C 1
ATOM 536 O O . SER A 1 82 ? -2.728 -22.815 -45.655 1.00 43.62 82 SER A O 1
ATOM 538 N N . PRO A 1 83 ? -1.189 -23.517 -47.160 1.00 49.66 83 PRO A N 1
ATOM 539 C CA . PRO A 1 83 ? -0.468 -24.388 -46.247 1.00 49.66 83 PRO A CA 1
ATOM 540 C C . PRO A 1 83 ? 0.425 -23.563 -45.315 1.00 49.66 83 PRO A C 1
ATOM 542 O O . PRO A 1 83 ? 0.995 -22.560 -45.740 1.00 49.66 83 PRO A O 1
ATOM 545 N N . ASP A 1 84 ? 0.519 -24.020 -44.067 1.00 49.38 84 ASP A N 1
ATOM 546 C CA . ASP A 1 84 ? 1.616 -23.809 -43.118 1.00 49.38 84 ASP A CA 1
ATOM 547 C C . ASP A 1 84 ? 2.264 -22.411 -43.133 1.00 49.38 84 ASP A C 1
ATOM 549 O O . ASP A 1 84 ? 3.309 -22.184 -43.743 1.00 49.38 84 ASP A O 1
ATOM 553 N N . GLN A 1 85 ? 1.662 -21.475 -42.396 1.00 43.94 85 GLN A N 1
ATOM 554 C CA . GLN A 1 85 ? 2.453 -20.444 -41.725 1.00 43.94 85 GLN A CA 1
ATOM 555 C C . GLN A 1 85 ? 2.943 -21.079 -40.426 1.00 43.94 85 GLN A C 1
ATOM 557 O O . GLN A 1 85 ? 2.129 -21.531 -39.617 1.00 43.94 85 GLN A O 1
ATOM 562 N N . ASP A 1 86 ? 4.266 -21.169 -40.296 1.00 39.09 86 ASP A N 1
ATOM 563 C CA . ASP A 1 86 ? 4.973 -21.512 -39.068 1.00 39.09 86 ASP A CA 1
ATOM 564 C C . ASP A 1 86 ? 4.257 -20.917 -37.855 1.00 39.09 86 ASP A C 1
ATOM 566 O O . ASP A 1 86 ? 3.869 -19.747 -37.854 1.00 39.09 86 ASP A O 1
ATOM 570 N N . GLY A 1 87 ? 4.076 -21.746 -36.828 1.00 38.47 87 GLY A N 1
ATOM 571 C CA . GLY A 1 87 ? 3.491 -21.368 -35.550 1.00 38.47 87 GLY A CA 1
ATOM 572 C C . GLY A 1 87 ? 4.396 -20.432 -34.756 1.00 38.47 87 GLY A C 1
ATOM 573 O O . GLY A 1 87 ? 4.799 -20.767 -33.648 1.00 38.47 87 GLY A O 1
ATOM 574 N N . THR A 1 88 ? 4.695 -19.255 -35.299 1.00 42.50 88 THR A N 1
ATOM 575 C CA . THR A 1 88 ? 4.973 -18.085 -34.480 1.00 42.50 88 THR A CA 1
ATOM 576 C C . THR A 1 88 ? 3.633 -17.702 -33.878 1.00 42.50 88 THR A C 1
ATOM 578 O O . THR A 1 88 ? 2.831 -17.000 -34.495 1.00 42.50 88 THR A O 1
ATOM 581 N N . THR A 1 89 ? 3.346 -18.223 -32.686 1.00 46.66 89 THR A N 1
ATOM 582 C CA . THR A 1 89 ? 2.447 -17.529 -31.766 1.00 46.66 89 THR A CA 1
ATOM 583 C C . THR A 1 89 ? 2.914 -16.082 -31.748 1.00 46.66 89 THR A C 1
ATOM 585 O O . THR A 1 89 ? 4.051 -15.817 -31.365 1.00 46.66 89 THR A O 1
ATOM 588 N N . ALA A 1 90 ? 2.104 -15.172 -32.289 1.00 47.47 90 ALA A N 1
ATOM 589 C CA . ALA A 1 90 ? 2.374 -13.753 -32.174 1.00 47.47 90 ALA A CA 1
ATOM 590 C C . ALA A 1 90 ? 2.388 -13.460 -30.676 1.00 47.47 90 ALA A C 1
ATOM 592 O O . ALA A 1 90 ? 1.347 -13.552 -30.028 1.00 47.47 90 ALA A O 1
ATOM 593 N N . SER A 1 91 ? 3.577 -13.241 -30.127 1.00 67.81 91 SER A N 1
ATOM 594 C CA . SER A 1 91 ? 3.724 -12.910 -28.724 1.00 67.81 91 SER A CA 1
ATOM 595 C C . SER A 1 91 ? 2.973 -11.594 -28.484 1.00 67.81 91 SER A C 1
ATOM 597 O O . SER A 1 91 ? 3.109 -10.647 -29.264 1.00 67.81 91 SER A O 1
ATOM 599 N N . GLY A 1 92 ? 2.064 -11.591 -27.506 1.00 72.94 92 GLY A N 1
ATOM 600 C CA . GLY A 1 92 ? 1.248 -10.421 -27.182 1.00 72.94 92 GLY A CA 1
ATOM 601 C C . GLY A 1 92 ? 2.101 -9.251 -26.675 1.00 72.94 92 GLY A C 1
ATOM 602 O O . GLY A 1 92 ? 3.273 -9.441 -26.355 1.00 72.94 92 GLY A O 1
ATOM 603 N N . PRO A 1 93 ? 1.549 -8.029 -26.588 1.00 80.38 93 PRO A N 1
ATOM 604 C CA . PRO A 1 93 ? 2.273 -6.910 -25.989 1.00 80.38 93 PRO A CA 1
ATOM 605 C C . PRO A 1 93 ? 2.741 -7.273 -24.572 1.00 80.38 93 PRO A C 1
ATOM 607 O O . PRO A 1 93 ? 1.983 -7.861 -23.803 1.00 80.38 93 PRO A O 1
ATOM 610 N N . GLY A 1 94 ? 3.994 -6.944 -24.248 1.00 81.44 94 GLY A N 1
ATOM 611 C CA . GLY A 1 94 ? 4.612 -7.273 -22.961 1.00 81.44 94 GLY A CA 1
ATOM 612 C C . GLY A 1 94 ? 5.151 -8.703 -22.855 1.00 81.44 94 GLY A C 1
ATOM 613 O O . GLY A 1 94 ? 5.662 -9.073 -21.813 1.00 81.44 94 GLY A O 1
ATOM 614 N N . SER A 1 95 ? 5.104 -9.529 -23.901 1.00 85.50 95 SER A N 1
ATOM 615 C CA . SER A 1 95 ? 5.712 -10.872 -23.862 1.00 85.50 95 SER A CA 1
ATOM 616 C C . SER A 1 95 ? 7.243 -10.872 -23.788 1.00 85.50 95 SER A C 1
ATOM 618 O O . SER A 1 95 ? 7.860 -11.898 -23.520 1.00 85.50 95 SER A O 1
ATOM 620 N N . GLU A 1 96 ? 7.857 -9.741 -24.131 1.00 86.62 96 GLU A N 1
ATOM 621 C CA . GLU A 1 96 ? 9.296 -9.517 -24.083 1.00 86.62 96 GLU A CA 1
ATOM 622 C C . GLU A 1 96 ? 9.565 -8.155 -23.428 1.00 86.62 96 GLU A C 1
ATOM 624 O O . GLU A 1 96 ? 8.758 -7.232 -23.594 1.00 86.62 96 GLU A O 1
ATOM 629 N N . PRO A 1 97 ? 10.689 -8.014 -22.706 1.00 85.19 97 PRO A N 1
ATOM 630 C CA . PRO A 1 97 ? 11.119 -6.734 -22.162 1.00 85.19 97 PRO A CA 1
ATOM 631 C C . PRO A 1 97 ? 11.322 -5.699 -23.273 1.00 85.19 97 PRO A C 1
ATOM 633 O O . PRO A 1 97 ? 11.871 -6.014 -24.333 1.00 85.19 97 PRO A O 1
ATOM 636 N N . LEU A 1 98 ? 10.972 -4.439 -23.001 1.00 84.12 98 LEU A N 1
ATOM 637 C CA . LEU A 1 98 ? 11.343 -3.346 -23.904 1.00 84.12 98 LEU A CA 1
ATOM 638 C C . LEU A 1 98 ? 12.874 -3.209 -23.991 1.00 84.12 98 LEU A C 1
ATOM 640 O O . LEU A 1 98 ? 13.548 -3.405 -22.972 1.00 84.12 98 LEU A O 1
ATOM 644 N N . PRO A 1 99 ? 13.439 -2.877 -25.167 1.00 84.44 99 PRO A N 1
ATOM 645 C CA . PRO A 1 99 ? 14.870 -2.627 -25.322 1.00 84.44 99 PRO A CA 1
ATOM 646 C C . PRO A 1 99 ? 15.357 -1.444 -24.475 1.00 84.44 99 PRO A C 1
ATOM 648 O O . PRO A 1 99 ? 14.671 -0.428 -24.364 1.00 84.44 99 PRO A O 1
ATOM 651 N N . ASP A 1 100 ? 16.572 -1.538 -23.927 1.00 79.19 100 ASP A N 1
ATOM 652 C CA . ASP A 1 100 ? 17.135 -0.485 -23.068 1.00 79.19 100 ASP A CA 1
ATOM 653 C C . ASP A 1 100 ? 17.286 0.860 -23.804 1.00 79.19 100 ASP A C 1
ATOM 655 O O . ASP A 1 100 ? 17.118 1.916 -23.205 1.00 79.19 100 ASP A O 1
ATOM 659 N N . ASP A 1 101 ? 17.548 0.857 -25.117 1.00 79.19 101 ASP A N 1
ATOM 660 C CA . ASP A 1 101 ? 17.648 2.087 -25.911 1.00 79.19 101 ASP A CA 1
ATOM 661 C C . ASP A 1 101 ? 16.309 2.822 -26.060 1.00 79.19 101 ASP A C 1
ATOM 663 O O . ASP A 1 101 ? 16.291 4.050 -26.154 1.00 79.19 101 ASP A O 1
ATOM 667 N N . GLU A 1 102 ? 15.194 2.090 -26.035 1.00 79.75 102 GLU A N 1
ATOM 668 C CA . GLU A 1 102 ? 13.849 2.665 -26.037 1.00 79.75 102 GLU A CA 1
ATOM 669 C C . GLU A 1 102 ? 13.509 3.267 -24.669 1.00 79.75 102 GLU A C 1
ATOM 671 O O . GLU A 1 102 ? 13.021 4.393 -24.596 1.00 79.75 102 GLU A O 1
ATOM 676 N N . ILE A 1 103 ? 13.859 2.577 -23.580 1.00 75.62 103 ILE A N 1
ATOM 677 C CA . ILE A 1 103 ? 13.679 3.081 -22.210 1.00 75.62 103 ILE A CA 1
ATOM 678 C C . ILE A 1 103 ? 14.533 4.331 -21.956 1.00 75.62 103 ILE A C 1
ATOM 680 O O . ILE A 1 103 ? 14.024 5.343 -21.468 1.00 75.62 103 ILE A O 1
ATOM 684 N N . ASN A 1 104 ? 15.804 4.310 -22.356 1.00 74.81 104 ASN A N 1
ATOM 685 C CA . ASN A 1 104 ? 16.723 5.436 -22.174 1.00 74.81 104 ASN A CA 1
ATOM 686 C C . ASN A 1 104 ? 16.338 6.650 -23.030 1.00 74.81 104 ASN A C 1
ATOM 688 O O . ASN A 1 104 ? 16.654 7.783 -22.679 1.00 74.81 104 ASN A O 1
ATOM 692 N N . ALA A 1 105 ? 15.636 6.447 -24.150 1.00 75.12 105 ALA A N 1
ATOM 693 C CA . ALA A 1 105 ? 15.081 7.552 -24.927 1.00 75.12 105 ALA A CA 1
ATOM 694 C C . ALA A 1 105 ? 13.903 8.245 -24.216 1.00 75.12 105 ALA A C 1
ATOM 696 O O . ALA A 1 105 ? 13.652 9.426 -24.468 1.00 75.12 105 ALA A O 1
ATOM 697 N N . LEU A 1 106 ? 13.190 7.520 -23.348 1.00 72.25 106 LEU A N 1
ATOM 698 C CA . LEU A 1 106 ? 12.040 8.014 -22.591 1.00 72.25 106 LEU A CA 1
ATOM 699 C C . LEU A 1 106 ? 12.445 8.636 -21.245 1.00 72.25 106 LEU A C 1
ATOM 701 O O . LEU A 1 106 ? 11.774 9.561 -20.785 1.00 72.25 106 LEU A O 1
ATOM 705 N N . SER A 1 107 ? 13.528 8.170 -20.610 1.00 70.88 107 SER A N 1
ATOM 706 C CA . SER A 1 107 ? 14.002 8.728 -19.339 1.00 70.88 107 SER A CA 1
ATOM 707 C C . SER A 1 107 ? 14.997 9.877 -19.556 1.00 70.88 107 SER A C 1
ATOM 709 O O . SER A 1 107 ? 16.101 9.661 -20.050 1.00 70.88 107 SER A O 1
ATOM 711 N N . PRO A 1 108 ? 14.675 11.120 -19.147 1.00 62.50 108 PRO A N 1
ATOM 712 C CA . PRO A 1 108 ? 15.623 12.232 -19.225 1.00 62.50 108 PRO A CA 1
ATOM 713 C C . PRO A 1 108 ? 16.764 12.145 -18.194 1.00 62.50 108 PRO A C 1
ATOM 715 O O . PRO A 1 108 ? 17.661 12.990 -18.224 1.00 62.50 108 PRO A O 1
ATOM 718 N N . TYR A 1 109 ? 16.727 11.161 -17.287 1.00 61.56 109 TYR A N 1
ATOM 719 C CA . TYR A 1 109 ? 17.718 10.940 -16.237 1.00 61.56 109 TYR A CA 1
ATOM 720 C C . TYR A 1 109 ? 18.300 9.533 -16.360 1.00 61.56 109 TYR A C 1
ATOM 722 O O . TYR A 1 109 ? 17.887 8.612 -15.666 1.00 61.56 109 TYR A O 1
ATOM 730 N N . ASP A 1 110 ? 19.286 9.400 -17.239 1.00 59.91 110 ASP A N 1
ATOM 731 C CA . ASP A 1 110 ? 20.194 8.258 -17.260 1.00 59.91 110 ASP A CA 1
ATOM 732 C C . ASP A 1 110 ? 21.353 8.573 -16.303 1.00 59.91 110 ASP A C 1
ATOM 734 O O . ASP A 1 110 ? 22.383 9.127 -16.700 1.00 59.91 110 ASP A O 1
ATOM 738 N N . ASP A 1 111 ? 21.131 8.374 -15.001 1.00 56.78 111 ASP A N 1
ATOM 739 C CA . ASP A 1 111 ? 22.247 8.339 -14.059 1.00 56.78 111 ASP A CA 1
ATOM 740 C C . ASP A 1 111 ? 22.716 6.895 -13.945 1.00 56.78 111 ASP A C 1
ATOM 742 O O . ASP A 1 111 ? 22.174 6.105 -13.177 1.00 56.78 111 ASP A O 1
ATOM 746 N N . GLU A 1 112 ? 23.767 6.572 -14.696 1.00 57.78 112 GLU A N 1
ATOM 747 C CA . GLU A 1 112 ? 24.459 5.280 -14.649 1.00 57.78 112 GLU A CA 1
ATOM 748 C C . GLU A 1 112 ? 24.957 4.915 -13.227 1.00 57.78 112 GLU A C 1
ATOM 750 O O . GLU A 1 112 ? 25.419 3.796 -13.004 1.00 57.78 112 GLU A O 1
ATOM 755 N N . ASN A 1 113 ? 24.907 5.858 -12.271 1.00 54.12 113 ASN A N 1
ATOM 756 C CA . ASN A 1 113 ? 25.286 5.681 -10.869 1.00 54.12 113 ASN A CA 1
ATOM 757 C C . ASN A 1 113 ? 24.102 5.745 -9.891 1.00 54.12 113 ASN A C 1
ATOM 759 O O . ASN A 1 113 ? 24.348 5.721 -8.684 1.00 54.12 113 ASN A O 1
ATOM 763 N N . ALA A 1 114 ? 22.856 5.858 -10.363 1.00 61.34 114 ALA A N 1
ATOM 764 C CA . ALA A 1 114 ? 21.704 5.731 -9.481 1.00 61.34 114 ALA A CA 1
ATOM 765 C C . ALA A 1 114 ? 21.678 4.310 -8.910 1.00 61.34 114 ALA A C 1
ATOM 767 O O . ALA A 1 114 ? 21.672 3.324 -9.649 1.00 61.34 114 ALA A O 1
ATOM 768 N N . GLU A 1 115 ? 21.708 4.205 -7.583 1.00 65.75 115 GLU A N 1
ATOM 769 C CA . GLU A 1 115 ? 21.475 2.926 -6.924 1.00 65.75 115 GLU A CA 1
ATOM 770 C C . GLU A 1 115 ? 20.011 2.535 -7.148 1.00 65.75 115 GLU A C 1
ATOM 772 O O . GLU A 1 115 ? 19.136 3.399 -7.017 1.00 65.75 115 GLU A O 1
ATOM 777 N N . PRO A 1 116 ? 19.736 1.267 -7.510 1.00 71.38 116 PRO A N 1
ATOM 778 C CA . PRO A 1 116 ? 18.371 0.828 -7.724 1.00 71.38 116 PRO A CA 1
ATOM 779 C C . PRO A 1 116 ? 17.574 1.035 -6.440 1.00 71.38 116 PRO A C 1
ATOM 781 O O . PRO A 1 116 ? 18.090 0.781 -5.353 1.00 71.38 116 PRO A O 1
ATOM 784 N N . ALA A 1 117 ? 16.309 1.433 -6.548 1.00 71.19 117 ALA A N 1
ATOM 785 C CA . ALA A 1 117 ? 15.451 1.594 -5.379 1.00 71.19 117 ALA A CA 1
ATOM 786 C C . ALA A 1 117 ? 15.353 0.316 -4.532 1.00 71.19 117 ALA A C 1
ATOM 788 O O . ALA A 1 117 ? 15.232 0.387 -3.315 1.00 71.19 117 ALA A O 1
ATOM 789 N N . PHE A 1 118 ? 15.403 -0.850 -5.175 1.00 76.88 118 PHE A N 1
ATOM 790 C CA . PHE A 1 118 ? 15.203 -2.159 -4.556 1.00 76.88 118 PHE A CA 1
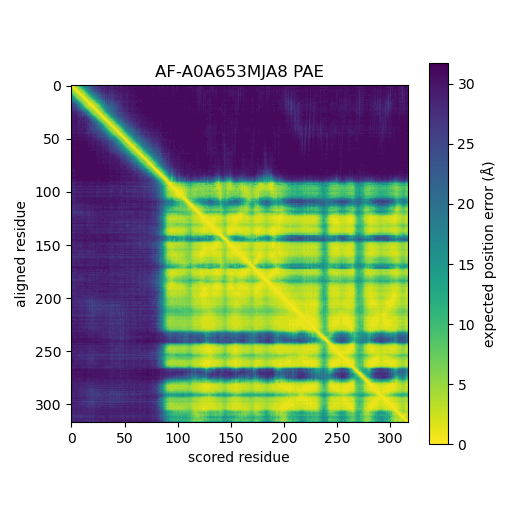ATOM 791 C C . PHE A 1 118 ? 16.428 -3.066 -4.790 1.00 76.88 118 PHE A C 1
ATOM 793 O O . PHE A 1 118 ? 16.337 -4.027 -5.550 1.00 76.88 118 PHE A O 1
ATOM 800 N N . PRO A 1 119 ? 17.596 -2.770 -4.189 1.00 72.88 119 PRO A N 1
ATOM 801 C CA . PRO A 1 119 ? 18.839 -3.486 -4.493 1.00 72.88 119 PRO A CA 1
ATOM 802 C C . PRO A 1 119 ? 18.839 -4.943 -4.003 1.00 72.88 119 PRO A C 1
ATOM 804 O O . PRO A 1 119 ? 19.464 -5.798 -4.630 1.00 72.88 119 PRO A O 1
ATOM 807 N N . ASP A 1 120 ? 18.126 -5.227 -2.908 1.00 75.56 120 ASP A N 1
ATOM 808 C CA . ASP A 1 120 ? 18.206 -6.500 -2.176 1.00 75.56 120 ASP A CA 1
ATOM 809 C C . ASP A 1 120 ? 16.915 -7.336 -2.230 1.00 75.56 120 ASP A C 1
ATOM 811 O O . ASP A 1 120 ? 16.761 -8.302 -1.482 1.00 75.56 120 ASP A O 1
ATOM 815 N N . THR A 1 121 ? 15.974 -6.982 -3.109 1.00 82.06 121 THR A N 1
ATOM 816 C CA . THR A 1 121 ? 14.727 -7.734 -3.305 1.00 82.06 121 THR A CA 1
ATOM 817 C C . THR A 1 121 ? 14.358 -7.821 -4.779 1.00 82.06 121 THR A C 1
ATOM 819 O O . THR A 1 121 ? 14.539 -6.875 -5.540 1.00 82.06 121 THR A O 1
ATOM 822 N N . ASP A 1 122 ? 13.798 -8.956 -5.171 1.00 87.50 122 ASP A N 1
ATOM 823 C CA . ASP A 1 122 ? 13.128 -9.170 -6.449 1.00 87.50 122 ASP A CA 1
ATOM 824 C C . ASP A 1 122 ? 11.601 -9.115 -6.314 1.00 87.50 122 ASP A C 1
ATOM 826 O O . ASP A 1 122 ? 10.896 -9.288 -7.301 1.00 87.50 122 ASP A O 1
ATOM 830 N N . GLU A 1 123 ? 11.070 -8.846 -5.122 1.00 91.38 123 GLU A N 1
ATOM 831 C CA . GLU A 1 123 ? 9.634 -8.824 -4.850 1.00 91.38 123 GLU A CA 1
ATOM 832 C C . GLU A 1 123 ? 9.200 -7.503 -4.203 1.00 91.38 123 GLU A C 1
ATOM 834 O O . GLU A 1 123 ? 9.842 -6.985 -3.282 1.00 91.38 123 GLU A O 1
ATOM 839 N N . VAL A 1 124 ? 8.062 -6.981 -4.663 1.00 93.88 124 VAL A N 1
ATOM 840 C CA . VAL A 1 124 ? 7.355 -5.837 -4.071 1.00 93.88 124 VAL A CA 1
ATOM 841 C C . VAL A 1 124 ? 5.860 -6.121 -3.991 1.00 93.88 124 VAL A C 1
ATOM 843 O O . VAL A 1 124 ? 5.333 -6.988 -4.682 1.00 93.88 124 VAL A O 1
ATOM 846 N N . HIS A 1 125 ? 5.154 -5.373 -3.155 1.00 95.62 125 HIS A N 1
ATOM 847 C CA . HIS A 1 125 ? 3.716 -5.501 -2.960 1.00 95.62 125 HIS A CA 1
ATOM 848 C C . HIS A 1 125 ? 2.991 -4.249 -3.425 1.00 95.62 125 HIS A C 1
ATOM 850 O O . HIS A 1 125 ? 3.474 -3.140 -3.203 1.00 95.62 125 HIS A O 1
ATOM 856 N N . VAL A 1 126 ? 1.806 -4.427 -4.008 1.00 96.81 126 VAL A N 1
ATOM 857 C CA . VAL A 1 126 ? 0.920 -3.309 -4.345 1.00 96.81 126 VAL A CA 1
ATOM 858 C C . VAL A 1 126 ? 0.405 -2.648 -3.064 1.00 96.81 126 VAL A C 1
ATOM 860 O O . VAL A 1 126 ? -0.069 -3.326 -2.146 1.00 96.81 126 VAL A O 1
ATOM 863 N N . VAL A 1 127 ? 0.492 -1.318 -3.010 1.00 95.88 127 VAL A N 1
ATOM 864 C CA . VAL A 1 127 ? 0.045 -0.479 -1.889 1.00 95.88 127 VAL A CA 1
ATOM 865 C C . VAL A 1 127 ? -0.659 0.785 -2.380 1.00 95.88 127 VAL A C 1
ATOM 867 O O . VAL A 1 127 ? -0.453 1.228 -3.507 1.00 95.88 127 VAL A O 1
ATOM 870 N N . GLY A 1 128 ? -1.521 1.364 -1.544 1.00 93.94 128 GLY A N 1
ATOM 871 C CA . GLY A 1 128 ? -2.237 2.610 -1.839 1.00 93.94 128 GLY A CA 1
ATOM 872 C C . GLY A 1 128 ? -3.318 2.484 -2.919 1.00 93.94 128 GLY A C 1
ATOM 873 O O . GLY A 1 128 ? -3.880 3.490 -3.341 1.00 93.94 128 GLY A O 1
ATOM 874 N N . VAL A 1 129 ? -3.641 1.265 -3.362 1.00 96.19 129 VAL A N 1
ATOM 875 C CA . VAL A 1 129 ? -4.692 0.999 -4.355 1.00 96.19 129 VAL A CA 1
ATOM 876 C C . VAL A 1 129 ? -5.972 0.560 -3.636 1.00 96.19 129 VAL A C 1
ATOM 878 O O . VAL A 1 129 ? -5.925 -0.387 -2.855 1.00 96.19 129 VAL A O 1
ATOM 881 N N . PRO A 1 130 ? -7.125 1.212 -3.865 1.00 96.25 130 PRO A N 1
ATOM 882 C CA . PRO A 1 130 ? -8.350 0.889 -3.140 1.00 96.25 130 PRO A CA 1
ATOM 883 C C . PRO A 1 130 ? -8.943 -0.464 -3.543 1.00 96.25 130 PRO A C 1
ATOM 885 O O . PRO A 1 130 ? -8.798 -0.925 -4.679 1.00 96.25 130 PRO A O 1
ATOM 888 N N . GLU A 1 131 ? -9.680 -1.074 -2.615 1.00 94.44 131 GLU A N 1
ATOM 889 C CA . GLU A 1 131 ? -10.449 -2.290 -2.871 1.00 94.44 131 GLU A CA 1
ATOM 890 C C . GLU A 1 131 ? -11.366 -2.137 -4.100 1.00 94.44 131 GLU A C 1
ATOM 892 O O . GLU A 1 131 ? -12.004 -1.105 -4.319 1.00 94.44 131 GLU A O 1
ATOM 897 N N . GLY A 1 132 ? -11.428 -3.179 -4.933 1.00 92.50 132 GLY A N 1
ATOM 898 C CA . GLY A 1 132 ? -12.218 -3.178 -6.168 1.00 92.50 132 GLY A CA 1
ATOM 899 C C . GLY A 1 132 ? -11.594 -2.391 -7.326 1.00 92.50 132 GLY A C 1
ATOM 900 O O . GLY A 1 132 ? -12.160 -2.391 -8.420 1.00 92.50 132 GLY A O 1
ATOM 901 N N . SER A 1 133 ? -10.438 -1.761 -7.109 1.00 94.56 133 SER A N 1
ATOM 902 C CA . SER A 1 133 ? -9.590 -1.187 -8.157 1.00 94.56 133 SER A CA 1
ATOM 903 C C . SER A 1 133 ? -8.366 -2.070 -8.408 1.00 94.56 133 SER A C 1
ATOM 905 O O . SER A 1 133 ? -8.174 -3.091 -7.748 1.00 94.56 133 SER A O 1
ATOM 907 N N . GLY A 1 134 ? -7.536 -1.677 -9.373 1.00 93.75 134 GLY A N 1
ATOM 908 C CA . GLY A 1 134 ? -6.267 -2.338 -9.640 1.00 93.75 134 GLY A CA 1
ATOM 909 C C . GLY A 1 134 ? -5.191 -1.346 -10.066 1.00 93.75 134 GLY A C 1
ATOM 910 O O . GLY A 1 134 ? -5.482 -0.282 -10.621 1.00 93.75 134 GLY A O 1
ATOM 911 N N . LEU A 1 135 ? -3.941 -1.701 -9.788 1.00 95.00 135 LEU A N 1
ATOM 912 C CA . LEU A 1 135 ? -2.771 -1.020 -10.313 1.00 95.00 135 LEU A CA 1
ATOM 913 C C . LEU A 1 135 ? -2.666 -1.341 -11.801 1.00 95.00 135 LEU A C 1
ATOM 915 O O . LEU A 1 135 ? -2.687 -2.508 -12.188 1.00 95.00 135 LEU A O 1
ATOM 919 N N . ASN A 1 136 ? -2.575 -0.317 -12.643 1.00 93.56 136 ASN A N 1
ATOM 920 C CA . ASN A 1 136 ? -2.379 -0.516 -14.075 1.00 93.56 136 ASN A CA 1
ATOM 921 C C . ASN A 1 136 ? -0.932 -0.938 -14.345 1.00 93.56 136 ASN A C 1
ATOM 923 O O . ASN A 1 136 ? -0.012 -0.191 -14.014 1.00 93.56 136 ASN A O 1
ATOM 927 N N . ILE A 1 137 ? -0.760 -2.088 -14.995 1.00 94.50 137 ILE A N 1
ATOM 928 C CA . ILE A 1 137 ? 0.514 -2.527 -15.565 1.00 94.50 137 ILE A CA 1
ATOM 929 C C . ILE A 1 137 ? 0.525 -2.072 -17.018 1.00 94.50 137 ILE A C 1
ATOM 931 O O . ILE A 1 137 ? -0.392 -2.386 -17.785 1.00 94.50 137 ILE A O 1
ATOM 935 N N . ARG A 1 138 ? 1.540 -1.297 -17.389 1.00 92.75 138 ARG A N 1
ATOM 936 C CA . ARG A 1 138 ? 1.609 -0.639 -18.695 1.00 92.75 138 ARG A CA 1
ATOM 937 C C . ARG A 1 138 ? 2.731 -1.188 -19.550 1.00 92.75 138 ARG A C 1
ATOM 939 O O . ARG A 1 138 ? 3.746 -1.627 -19.027 1.00 92.75 138 ARG A O 1
ATOM 946 N N . LEU A 1 139 ? 2.556 -1.145 -20.866 1.00 89.25 139 LEU A N 1
ATOM 947 C CA . LEU A 1 139 ? 3.590 -1.585 -21.800 1.00 89.25 139 LEU A CA 1
ATOM 948 C C . LEU A 1 139 ? 4.849 -0.720 -21.692 1.00 89.25 139 LEU A C 1
ATOM 950 O O . LEU A 1 139 ? 5.953 -1.248 -21.672 1.00 89.25 139 LEU A O 1
ATOM 954 N N . GLN A 1 140 ? 4.663 0.596 -21.589 1.00 86.75 140 GLN A N 1
ATOM 955 C CA . GLN A 1 140 ? 5.712 1.599 -21.416 1.00 86.75 140 GLN A CA 1
ATOM 956 C C . GLN A 1 140 ? 5.459 2.426 -20.147 1.00 86.75 140 GLN A C 1
ATOM 958 O O . GLN A 1 140 ? 4.301 2.552 -19.727 1.00 86.75 140 GLN A O 1
ATOM 963 N N . PRO A 1 141 ? 6.508 3.018 -19.545 1.00 83.88 141 PRO A N 1
ATOM 964 C CA . PRO A 1 141 ? 6.352 4.000 -18.481 1.00 83.88 141 PRO A CA 1
ATOM 965 C C . PRO A 1 141 ? 5.448 5.152 -18.917 1.00 83.88 141 PRO A C 1
ATOM 967 O O . PRO A 1 141 ? 5.654 5.745 -19.974 1.00 83.88 141 PRO A O 1
ATOM 970 N N . GLY A 1 142 ? 4.481 5.497 -18.070 1.00 72.69 142 GLY A N 1
ATOM 971 C CA . GLY A 1 142 ? 3.715 6.728 -18.200 1.00 72.69 142 GLY A CA 1
ATOM 972 C C . GLY A 1 142 ? 2.210 6.600 -18.304 1.00 72.69 142 GLY A C 1
ATOM 973 O O . GLY A 1 142 ? 1.636 5.525 -18.426 1.00 72.69 142 GLY A O 1
ATOM 974 N N . VAL A 1 143 ? 1.550 7.742 -18.156 1.00 65.38 143 VAL A N 1
ATOM 975 C CA . VAL A 1 143 ? 0.089 7.888 -18.166 1.00 65.38 143 VAL A CA 1
ATOM 976 C C . VAL A 1 143 ? -0.421 8.497 -19.474 1.00 65.38 143 VAL A C 1
ATOM 978 O O . VAL A 1 143 ? -1.637 8.633 -19.641 1.00 65.38 143 VAL A O 1
ATOM 981 N N . GLY A 1 144 ? 0.490 8.852 -20.386 1.00 61.75 144 GLY A N 1
ATOM 982 C CA . GLY A 1 144 ? 0.209 9.340 -21.729 1.00 61.75 144 GLY A CA 1
ATOM 983 C C . GLY A 1 144 ? -0.476 8.324 -22.662 1.00 61.75 144 GLY A C 1
ATOM 984 O O . GLY A 1 144 ? -0.697 7.167 -22.297 1.00 61.75 144 GLY A O 1
ATOM 985 N N . PRO A 1 145 ? -0.838 8.755 -23.886 1.00 57.28 145 PRO A N 1
ATOM 986 C CA . PRO A 1 145 ? -1.584 7.949 -24.859 1.00 57.28 145 PRO A CA 1
ATOM 987 C C . PRO A 1 145 ? -0.828 6.714 -25.367 1.00 57.28 145 PRO A C 1
ATOM 989 O O . PRO A 1 145 ? -1.465 5.835 -25.935 1.00 57.28 145 PRO A O 1
ATOM 992 N N . ASP A 1 146 ? 0.489 6.664 -25.163 1.00 60.53 146 ASP A N 1
ATOM 993 C CA . ASP A 1 146 ? 1.365 5.571 -25.594 1.00 60.53 146 ASP A CA 1
ATOM 994 C C . ASP A 1 146 ? 1.614 4.536 -24.468 1.00 60.53 146 ASP A C 1
ATOM 996 O O . ASP A 1 146 ? 2.099 3.434 -24.715 1.00 60.53 146 ASP A O 1
ATOM 1000 N N . GLY A 1 147 ? 1.222 4.843 -23.223 1.00 62.22 147 GLY A N 1
ATOM 1001 C CA . GLY A 1 147 ? 1.338 3.948 -22.068 1.00 62.22 147 GLY A CA 1
ATOM 1002 C C . GLY A 1 147 ? 0.194 2.938 -21.987 1.00 62.22 147 GLY A C 1
ATOM 1003 O O . GLY A 1 147 ? -0.541 2.933 -20.999 1.00 62.22 147 GLY A O 1
ATOM 1004 N N . ASP A 1 148 ? -0.009 2.115 -23.016 1.00 85.31 148 ASP A N 1
ATOM 1005 C CA . ASP A 1 148 ? -1.120 1.155 -23.065 1.00 85.31 148 ASP A CA 1
ATOM 1006 C C . ASP A 1 148 ? -1.155 0.257 -21.818 1.00 85.31 148 ASP A C 1
ATOM 1008 O O . ASP A 1 148 ? -0.149 -0.336 -21.425 1.00 85.31 148 ASP A O 1
ATOM 1012 N N . VAL A 1 149 ? -2.328 0.151 -21.185 1.00 90.81 149 VAL A N 1
ATOM 1013 C CA . VAL A 1 149 ? -2.545 -0.778 -20.067 1.00 90.81 149 VAL A CA 1
ATOM 1014 C C . VAL A 1 149 ? -2.664 -2.186 -20.637 1.00 90.81 149 VAL A C 1
ATOM 1016 O O . VAL A 1 149 ? -3.586 -2.470 -21.399 1.00 90.81 149 VAL A O 1
ATOM 1019 N N . ILE A 1 150 ? -1.737 -3.058 -20.252 1.00 91.62 150 ILE A N 1
ATOM 1020 C CA . ILE A 1 150 ? -1.644 -4.439 -20.746 1.00 91.62 150 ILE A CA 1
ATOM 1021 C C . ILE A 1 150 ? -2.138 -5.462 -19.723 1.00 91.62 150 ILE A C 1
ATOM 1023 O O . ILE A 1 150 ? -2.542 -6.556 -20.104 1.00 91.62 150 ILE A O 1
ATOM 1027 N N . ALA A 1 151 ? -2.147 -5.100 -18.439 1.00 93.56 151 ALA A N 1
ATOM 1028 C CA . ALA A 1 151 ? -2.696 -5.906 -17.355 1.00 93.56 151 ALA A CA 1
ATOM 1029 C C . ALA A 1 151 ? -3.038 -5.030 -16.143 1.00 93.56 151 ALA A C 1
ATOM 1031 O O . ALA A 1 151 ? -2.792 -3.820 -16.128 1.00 93.56 151 ALA A O 1
ATOM 1032 N N . SER A 1 152 ? -3.605 -5.643 -15.106 1.00 94.44 152 SER A N 1
ATOM 1033 C CA . SER A 1 152 ? -3.826 -4.983 -13.826 1.00 94.44 152 SER A CA 1
ATOM 1034 C C . SER A 1 152 ? -3.522 -5.918 -12.663 1.00 94.44 152 SER A C 1
ATOM 1036 O O . SER A 1 152 ? -3.880 -7.091 -12.715 1.00 94.44 152 SER A O 1
ATOM 1038 N N . ALA A 1 153 ? -2.880 -5.379 -11.627 1.00 95.75 153 ALA A N 1
ATOM 1039 C CA . ALA A 1 153 ? -2.618 -6.069 -10.371 1.00 95.75 153 ALA A CA 1
ATOM 1040 C C . ALA A 1 153 ? -3.590 -5.599 -9.283 1.00 95.75 153 ALA A C 1
ATOM 1042 O O . ALA A 1 153 ? -3.892 -4.409 -9.166 1.00 95.75 153 ALA A O 1
ATOM 1043 N N . GLY A 1 154 ? -4.079 -6.531 -8.474 1.00 95.88 154 GLY A N 1
ATOM 1044 C CA . GLY A 1 154 ? -4.912 -6.253 -7.315 1.00 95.88 154 GLY A CA 1
ATOM 1045 C C . GLY A 1 154 ? -4.151 -5.527 -6.195 1.00 95.88 154 GLY A C 1
ATOM 1046 O O . GLY A 1 154 ? -2.926 -5.586 -6.116 1.00 95.88 154 GLY A O 1
ATOM 1047 N N . PRO A 1 155 ? -4.869 -4.876 -5.265 1.00 93.62 155 PRO A N 1
ATOM 1048 C CA . PRO A 1 155 ? -4.289 -4.033 -4.212 1.00 93.62 155 PRO A CA 1
ATOM 1049 C C . PRO A 1 155 ? -3.489 -4.790 -3.132 1.00 93.62 155 PRO A C 1
ATOM 1051 O O . PRO A 1 155 ? -2.911 -4.182 -2.235 1.00 93.62 155 PRO A O 1
ATOM 1054 N N . MET A 1 156 ? -3.468 -6.122 -3.200 1.00 94.25 156 MET A N 1
ATOM 1055 C CA . MET A 1 156 ? -2.742 -7.014 -2.292 1.00 94.25 156 MET A CA 1
ATOM 1056 C C . MET A 1 156 ? -1.741 -7.909 -3.034 1.00 94.25 156 MET A C 1
ATOM 1058 O O . MET A 1 156 ? -1.129 -8.775 -2.407 1.00 94.25 156 MET A O 1
ATOM 1062 N N . ASP A 1 157 ? -1.606 -7.735 -4.348 1.00 95.94 157 ASP A N 1
ATOM 1063 C CA . ASP A 1 157 ? -0.775 -8.605 -5.167 1.00 95.94 157 ASP A CA 1
ATOM 1064 C C . ASP A 1 157 ? 0.708 -8.356 -4.891 1.00 95.94 157 ASP A C 1
ATOM 1066 O O . ASP A 1 157 ? 1.138 -7.256 -4.526 1.00 95.94 157 ASP A O 1
ATOM 1070 N N . GLN A 1 158 ? 1.486 -9.417 -5.069 1.00 95.56 158 GLN A N 1
ATOM 1071 C CA . GLN A 1 158 ? 2.937 -9.366 -5.101 1.00 95.56 158 GLN A CA 1
ATOM 1072 C C . GLN A 1 158 ? 3.386 -9.321 -6.561 1.00 95.56 158 GLN A C 1
ATOM 1074 O O . GLN A 1 158 ? 2.849 -10.041 -7.402 1.00 95.56 158 GLN A O 1
ATOM 1079 N N . LEU A 1 159 ? 4.364 -8.471 -6.851 1.00 95.69 159 LEU A N 1
ATOM 1080 C CA . LEU A 1 159 ? 4.955 -8.291 -8.168 1.00 95.69 159 LEU A CA 1
ATOM 1081 C C . LEU A 1 159 ? 6.436 -8.644 -8.103 1.00 95.69 159 LEU A C 1
ATOM 1083 O O . LEU A 1 159 ? 7.116 -8.293 -7.137 1.00 95.69 159 LEU A O 1
ATOM 1087 N N . THR A 1 160 ? 6.932 -9.297 -9.150 1.00 95.38 160 THR A N 1
ATOM 1088 C CA . THR A 1 160 ? 8.353 -9.606 -9.291 1.00 95.38 160 THR A CA 1
ATOM 1089 C C . THR A 1 160 ? 9.033 -8.505 -10.094 1.00 95.38 160 THR A C 1
ATOM 1091 O O . THR A 1 160 ? 8.577 -8.151 -11.178 1.00 95.38 160 THR A O 1
ATOM 1094 N N . LEU A 1 161 ? 10.120 -7.955 -9.568 1.00 93.06 161 LEU A N 1
ATOM 1095 C CA . LEU A 1 161 ? 10.941 -6.937 -10.206 1.00 93.06 161 LEU A CA 1
ATOM 1096 C C . LEU A 1 161 ? 11.881 -7.569 -11.231 1.00 93.06 161 LEU A C 1
ATOM 1098 O O . LEU A 1 161 ? 12.472 -8.621 -10.991 1.00 93.06 161 LEU A O 1
ATOM 1102 N N . THR A 1 162 ? 12.101 -6.881 -12.350 1.00 90.25 162 THR A N 1
ATOM 1103 C CA . THR A 1 162 ? 13.180 -7.250 -13.285 1.00 90.25 162 THR A CA 1
ATOM 1104 C C . THR A 1 162 ? 14.517 -6.598 -12.921 1.00 90.25 162 THR A C 1
ATOM 1106 O O . THR A 1 162 ? 15.559 -6.986 -13.450 1.00 90.25 162 THR A O 1
ATOM 1109 N N . GLY A 1 163 ? 14.488 -5.605 -12.023 1.00 85.12 163 GLY A N 1
ATOM 1110 C CA . GLY A 1 163 ? 15.628 -4.767 -11.647 1.00 85.12 163 GLY A CA 1
ATOM 1111 C C . GLY A 1 163 ? 15.792 -3.509 -12.506 1.00 85.12 163 GLY A C 1
ATOM 1112 O O . GLY A 1 163 ? 16.724 -2.744 -12.269 1.00 85.12 163 GLY A O 1
ATOM 1113 N N . ARG A 1 164 ? 14.910 -3.274 -13.491 1.00 85.88 164 ARG A N 1
ATOM 1114 C CA . ARG A 1 164 ? 14.926 -2.054 -14.312 1.00 85.88 164 ARG A CA 1
ATOM 1115 C C . ARG A 1 164 ? 13.983 -0.996 -13.753 1.00 85.88 164 ARG A C 1
ATOM 1117 O O . ARG A 1 164 ? 12.833 -1.281 -13.422 1.00 85.88 164 ARG A O 1
ATOM 1124 N N . GLU A 1 165 ? 14.465 0.237 -13.694 1.00 86.00 165 GLU A N 1
ATOM 1125 C CA . GLU A 1 165 ? 13.707 1.397 -13.235 1.00 86.00 165 GLU A CA 1
ATOM 1126 C C . GLU A 1 165 ? 14.130 2.667 -13.974 1.00 86.00 165 GLU A C 1
ATOM 1128 O O . GLU A 1 165 ? 15.183 2.710 -14.608 1.00 86.00 165 GLU A O 1
ATOM 1133 N N . GLY A 1 166 ? 13.304 3.708 -13.903 1.00 81.06 166 GLY A N 1
ATOM 1134 C CA . GLY A 1 166 ? 13.638 5.002 -14.485 1.00 81.06 166 GLY A CA 1
ATOM 1135 C C . GLY A 1 166 ? 12.749 6.128 -13.980 1.00 81.06 166 GLY A C 1
ATOM 1136 O O . GLY A 1 166 ? 11.617 5.911 -13.535 1.00 81.06 166 GLY A O 1
ATOM 1137 N N . PHE A 1 167 ? 13.264 7.354 -14.056 1.00 81.12 167 PHE A N 1
ATOM 1138 C CA . PHE A 1 167 ? 12.497 8.557 -13.755 1.00 81.12 167 PHE A CA 1
ATOM 1139 C C . PHE A 1 167 ? 12.000 9.206 -15.044 1.00 81.12 167 PHE A C 1
ATOM 1141 O O . PHE A 1 167 ? 12.787 9.527 -15.935 1.00 81.12 167 PHE A O 1
ATOM 1148 N N . PHE A 1 168 ? 10.694 9.438 -15.124 1.00 77.44 168 PHE A N 1
ATOM 1149 C CA . PHE A 1 168 ? 10.008 9.950 -16.304 1.00 77.44 168 PHE A CA 1
ATOM 1150 C C . PHE A 1 168 ? 9.180 11.177 -15.898 1.00 77.44 168 PHE A C 1
ATOM 1152 O O . PHE A 1 168 ? 8.053 11.067 -15.409 1.00 77.44 168 PHE A O 1
ATOM 1159 N N . VAL A 1 169 ? 9.772 12.369 -16.051 1.00 68.62 169 VAL A N 1
ATOM 1160 C CA . VAL A 1 169 ? 9.204 13.650 -15.576 1.00 68.62 169 VAL A CA 1
ATOM 1161 C C . VAL A 1 169 ? 7.815 13.908 -16.148 1.00 68.62 169 VAL A C 1
ATOM 1163 O O . VAL A 1 169 ? 6.892 14.216 -15.397 1.00 68.62 169 VAL A O 1
ATOM 1166 N N . ASP A 1 170 ? 7.672 13.767 -17.466 1.00 70.69 170 ASP A N 1
ATOM 1167 C CA . ASP A 1 170 ? 6.423 14.061 -18.179 1.00 70.69 170 ASP A CA 1
ATOM 1168 C C . ASP A 1 170 ? 5.324 13.020 -17.893 1.00 70.69 170 ASP A C 1
ATOM 1170 O O . ASP A 1 170 ? 4.154 13.239 -18.193 1.00 70.69 170 ASP A O 1
ATOM 1174 N N . GLU A 1 171 ? 5.698 11.918 -17.244 1.00 67.62 171 GLU A N 1
ATOM 1175 C CA . GLU A 1 171 ? 4.909 10.700 -17.094 1.00 67.62 171 GLU A CA 1
ATOM 1176 C C . GLU A 1 171 ? 4.645 10.329 -15.624 1.00 67.62 171 GLU A C 1
ATOM 1178 O O . GLU A 1 171 ? 4.231 9.214 -15.296 1.00 67.62 171 GLU A O 1
ATOM 1183 N N . GLY A 1 172 ? 4.854 11.279 -14.708 1.00 68.56 172 GLY A N 1
ATOM 1184 C CA . GLY A 1 172 ? 4.430 11.142 -13.314 1.00 68.56 172 GLY A CA 1
ATOM 1185 C C . GLY A 1 172 ? 5.442 10.469 -12.384 1.00 68.56 172 GLY A C 1
ATOM 1186 O O . GLY A 1 172 ? 5.042 9.936 -11.348 1.00 68.56 172 GLY A O 1
ATOM 1187 N N . GLY A 1 173 ? 6.737 10.516 -12.710 1.00 80.94 173 GLY A N 1
ATOM 1188 C CA . GLY A 1 173 ? 7.813 10.245 -11.754 1.00 80.94 173 GLY A CA 1
ATOM 1189 C C . GLY A 1 173 ? 8.544 8.925 -11.977 1.00 80.94 173 GLY A C 1
ATOM 1190 O O . GLY A 1 173 ? 8.915 8.607 -13.101 1.00 80.94 173 GLY A O 1
ATOM 1191 N N . TRP A 1 174 ? 8.827 8.194 -10.897 1.00 84.44 174 TRP A N 1
ATOM 1192 C CA . TRP A 1 174 ? 9.575 6.935 -10.949 1.00 84.44 174 TRP A CA 1
ATOM 1193 C C . TRP A 1 174 ? 8.687 5.768 -11.374 1.00 84.44 174 TRP A C 1
ATOM 1195 O O . TRP A 1 174 ? 7.602 5.564 -10.824 1.00 84.44 174 TRP A O 1
ATOM 1205 N N . TRP A 1 175 ? 9.187 4.973 -12.312 1.00 89.81 175 TRP A N 1
ATOM 1206 C CA . TRP A 1 175 ? 8.561 3.750 -12.792 1.00 89.81 175 TRP A CA 1
ATOM 1207 C C . TRP A 1 175 ? 9.541 2.593 -12.678 1.00 89.81 175 TRP A C 1
ATOM 1209 O O . TRP A 1 175 ? 10.746 2.774 -12.853 1.00 89.81 175 TRP A O 1
ATOM 1219 N N . 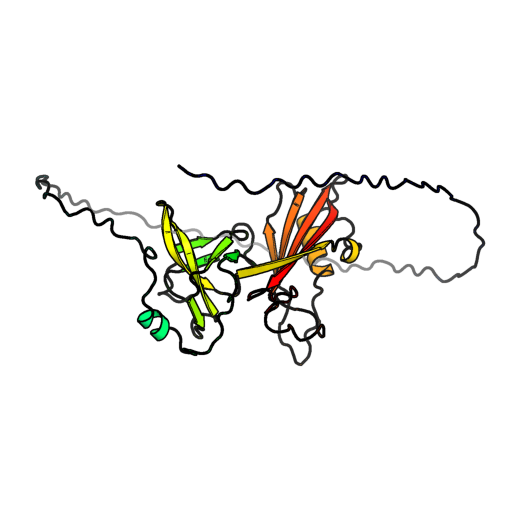ILE A 1 176 ? 9.007 1.413 -12.397 1.00 90.81 176 ILE A N 1
ATOM 1220 C CA . ILE A 1 176 ? 9.771 0.174 -12.285 1.00 90.81 176 ILE A CA 1
ATOM 1221 C C . ILE A 1 176 ? 9.168 -0.866 -13.214 1.00 90.81 176 ILE A C 1
ATOM 1223 O O . ILE A 1 176 ? 7.947 -0.902 -13.407 1.00 90.81 176 ILE A O 1
ATOM 1227 N N . GLU A 1 177 ? 10.021 -1.701 -13.781 1.00 92.94 177 GLU A N 1
ATOM 1228 C CA . GLU A 1 177 ? 9.583 -2.829 -14.576 1.00 92.94 177 GLU A CA 1
ATOM 1229 C C . GLU A 1 177 ? 9.378 -4.066 -13.701 1.00 92.94 177 GLU A C 1
ATOM 1231 O O . GLU A 1 177 ? 10.197 -4.415 -12.843 1.00 92.94 177 GLU A O 1
ATOM 1236 N N . ILE A 1 178 ? 8.268 -4.743 -13.962 1.00 95.75 178 ILE A N 1
ATOM 1237 C CA . ILE A 1 178 ? 7.873 -5.988 -13.328 1.00 95.75 178 ILE A CA 1
ATOM 1238 C C . ILE A 1 178 ? 7.716 -7.091 -14.366 1.00 95.75 178 ILE A C 1
ATOM 1240 O O . ILE A 1 178 ? 7.533 -6.836 -15.559 1.00 95.75 178 ILE A O 1
ATOM 1244 N N . VAL A 1 179 ? 7.748 -8.325 -13.881 1.00 95.06 179 VAL A N 1
ATOM 1245 C CA . VAL A 1 179 ? 7.320 -9.517 -14.604 1.00 95.06 179 VAL A CA 1
ATOM 1246 C C . VAL A 1 179 ? 6.197 -10.195 -13.819 1.00 95.06 179 VAL A C 1
ATOM 1248 O O . VAL A 1 179 ? 6.266 -10.344 -12.599 1.00 95.06 179 VAL A O 1
ATOM 1251 N N . THR A 1 180 ? 5.127 -10.570 -14.513 1.00 92.44 180 THR A N 1
ATOM 1252 C CA . THR A 1 180 ? 3.990 -11.316 -13.958 1.00 92.44 180 THR A CA 1
ATOM 1253 C C . THR A 1 180 ? 3.555 -12.423 -14.918 1.00 92.44 180 THR A C 1
ATOM 1255 O O . THR A 1 180 ? 4.033 -12.489 -16.048 1.00 92.44 180 THR A O 1
ATOM 1258 N N . GLU A 1 181 ? 2.666 -13.315 -14.488 1.00 89.31 181 GLU A N 1
ATOM 1259 C CA . GLU A 1 181 ? 2.111 -14.354 -15.359 1.00 89.31 181 GLU A CA 1
ATOM 1260 C C . GLU A 1 181 ? 0.971 -13.761 -16.207 1.00 89.31 181 GLU A C 1
ATOM 1262 O O . GLU A 1 181 ? 0.020 -13.175 -15.689 1.00 89.31 181 GLU A O 1
ATOM 1267 N N . SER A 1 182 ? 1.067 -13.897 -17.528 1.00 87.12 182 SER A N 1
ATOM 1268 C CA . SER A 1 182 ? -0.017 -13.572 -18.464 1.00 87.12 182 SER A CA 1
ATOM 1269 C C . SER A 1 182 ? -1.184 -14.556 -18.338 1.00 87.12 182 SER A C 1
ATOM 1271 O O . SER A 1 182 ? -1.024 -15.684 -17.876 1.00 87.12 182 SER A O 1
ATOM 1273 N N . GLU A 1 183 ? -2.362 -14.181 -18.847 1.00 84.88 183 GLU A N 1
ATOM 1274 C CA . GLU A 1 183 ? -3.543 -15.065 -18.861 1.00 84.88 183 GLU A CA 1
ATOM 1275 C C . GLU A 1 183 ? -3.300 -16.398 -19.597 1.00 84.88 183 GLU A C 1
ATOM 1277 O O . GLU A 1 183 ? -3.937 -17.408 -19.288 1.00 84.88 183 GLU A O 1
ATOM 1282 N N . ASP A 1 184 ? -2.356 -16.412 -20.543 1.00 86.25 184 ASP A N 1
ATOM 1283 C CA . ASP A 1 184 ? -1.965 -17.589 -21.323 1.00 86.25 184 ASP A CA 1
ATOM 1284 C C . ASP A 1 184 ? -0.834 -18.415 -20.663 1.00 86.25 184 ASP A C 1
ATOM 1286 O O . ASP A 1 184 ? -0.396 -19.424 -21.224 1.00 86.25 184 ASP A O 1
ATOM 1290 N N . GLY A 1 185 ? -0.367 -18.024 -19.469 1.00 84.56 185 GLY A N 1
ATOM 1291 C CA . GLY A 1 185 ? 0.643 -18.746 -18.681 1.00 84.56 185 GLY A CA 1
ATOM 1292 C C . GLY A 1 185 ? 2.098 -18.515 -19.109 1.00 84.56 185 GLY A C 1
ATOM 1293 O O . GLY A 1 185 ? 2.965 -19.325 -18.780 1.00 84.56 185 GLY A O 1
ATOM 1294 N N . GLY A 1 186 ? 2.368 -17.464 -19.888 1.00 89.38 186 GLY A N 1
ATOM 1295 C CA . GLY A 1 186 ? 3.722 -16.979 -20.196 1.00 89.38 186 GLY A CA 1
ATOM 1296 C C . GLY A 1 186 ? 4.092 -15.724 -19.403 1.00 89.38 186 GLY A C 1
ATOM 1297 O O . GLY A 1 186 ? 3.229 -15.136 -18.756 1.00 89.38 186 GLY A O 1
ATOM 1298 N N . ASP A 1 187 ? 5.344 -15.282 -19.497 1.00 93.44 187 ASP A N 1
ATOM 1299 C CA . ASP A 1 187 ? 5.813 -14.065 -18.825 1.00 93.44 187 ASP A CA 1
ATOM 1300 C C . ASP A 1 187 ? 5.216 -12.801 -19.470 1.00 93.44 187 ASP A C 1
ATOM 1302 O O . ASP A 1 187 ? 5.157 -12.676 -20.697 1.00 93.44 187 ASP A O 1
ATOM 1306 N N . LEU A 1 188 ? 4.783 -11.863 -18.630 1.00 93.75 188 LEU A N 1
ATOM 1307 C CA . LEU A 1 188 ? 4.299 -10.540 -19.003 1.00 93.75 188 LEU A CA 1
ATOM 1308 C C . LEU A 1 188 ? 5.153 -9.473 -18.319 1.00 93.75 188 LEU A C 1
ATOM 1310 O O . LEU A 1 188 ? 5.068 -9.266 -17.109 1.00 93.75 188 LEU A O 1
ATOM 1314 N N . TYR A 1 189 ? 5.946 -8.781 -19.121 1.00 94.25 189 TYR A N 1
ATOM 1315 C CA . TYR A 1 189 ? 6.748 -7.629 -18.753 1.00 94.25 189 TYR A CA 1
ATOM 1316 C C . TYR A 1 189 ? 5.929 -6.350 -18.884 1.00 94.25 189 TYR A C 1
ATOM 1318 O O . TYR A 1 189 ? 5.256 -6.122 -19.893 1.00 94.25 189 TYR A O 1
ATOM 1326 N N . GLY A 1 190 ? 6.010 -5.496 -17.872 1.00 93.88 190 GLY A N 1
ATOM 1327 C CA . GLY A 1 190 ? 5.342 -4.204 -17.891 1.00 93.88 190 GLY A CA 1
ATOM 1328 C C . GLY A 1 190 ? 5.841 -3.272 -16.804 1.00 93.88 190 GLY A C 1
ATOM 1329 O O . GLY A 1 190 ? 6.632 -3.646 -15.948 1.00 93.88 190 GLY A O 1
ATOM 1330 N N . TRP A 1 191 ? 5.356 -2.041 -16.839 1.00 93.88 191 TRP A N 1
ATOM 1331 C CA . TRP A 1 191 ? 5.798 -0.951 -15.988 1.00 93.88 191 TRP A CA 1
ATOM 1332 C C . TRP A 1 191 ? 4.684 -0.508 -15.052 1.00 93.88 191 TRP A C 1
ATOM 1334 O O . TRP A 1 191 ? 3.528 -0.348 -15.457 1.00 93.88 191 TRP A O 1
ATOM 1344 N N . VAL A 1 192 ? 5.052 -0.268 -13.798 1.00 94.12 192 VAL A N 1
ATOM 1345 C CA . VAL A 1 192 ? 4.166 0.288 -12.773 1.00 94.12 192 VAL A CA 1
ATOM 1346 C C . VAL A 1 192 ? 4.802 1.516 -12.136 1.00 94.12 192 VAL A C 1
ATOM 1348 O O . VAL A 1 192 ? 6.025 1.645 -12.067 1.00 94.12 192 VAL A O 1
ATOM 1351 N N . ASN A 1 193 ? 3.966 2.445 -11.677 1.00 90.31 193 ASN A N 1
ATOM 1352 C CA . ASN A 1 193 ? 4.459 3.627 -10.984 1.00 90.31 193 ASN A CA 1
ATOM 1353 C C . ASN A 1 193 ? 4.931 3.233 -9.577 1.00 90.31 193 ASN A C 1
ATOM 1355 O O . ASN A 1 193 ? 4.176 2.621 -8.815 1.00 90.31 193 ASN A O 1
ATOM 1359 N N . ARG A 1 194 ? 6.163 3.619 -9.226 1.00 88.12 194 ARG A N 1
ATOM 1360 C CA . ARG A 1 194 ? 6.822 3.249 -7.964 1.00 88.12 194 ARG A CA 1
ATOM 1361 C C . ARG A 1 194 ? 6.040 3.701 -6.727 1.00 88.12 194 ARG A C 1
ATOM 1363 O O . ARG A 1 194 ? 6.184 3.100 -5.672 1.00 88.12 194 ARG A O 1
ATOM 1370 N N . GLN A 1 195 ? 5.192 4.726 -6.835 1.00 87.00 195 GLN A N 1
ATOM 1371 C CA . GLN A 1 195 ? 4.392 5.223 -5.709 1.00 87.00 195 GLN A CA 1
ATOM 1372 C C . GLN A 1 195 ? 3.327 4.240 -5.194 1.00 87.00 195 GLN A C 1
ATOM 1374 O O . GLN A 1 195 ? 2.744 4.499 -4.148 1.00 87.00 195 GLN A O 1
ATOM 1379 N N . TYR A 1 196 ? 3.027 3.176 -5.946 1.00 92.69 196 TYR A N 1
ATOM 1380 C CA . TYR A 1 196 ? 2.012 2.177 -5.595 1.00 92.69 196 TYR A CA 1
ATOM 1381 C C . TYR A 1 196 ? 2.619 0.818 -5.256 1.00 92.69 196 TYR A C 1
ATOM 1383 O O . TYR A 1 196 ? 1.914 -0.192 -5.259 1.00 92.69 196 TYR A O 1
ATOM 1391 N N . VAL A 1 197 ? 3.926 0.774 -4.990 1.00 93.50 197 VAL A N 1
ATOM 1392 C CA . VAL A 1 197 ? 4.602 -0.445 -4.556 1.00 93.50 197 VAL A CA 1
ATOM 1393 C C . VAL A 1 197 ? 5.504 -0.201 -3.351 1.00 93.50 197 VAL A C 1
ATOM 1395 O O . VAL A 1 197 ? 6.091 0.869 -3.191 1.00 93.50 197 VAL A O 1
ATOM 1398 N N . ALA A 1 198 ? 5.626 -1.215 -2.502 1.00 92.38 198 ALA A N 1
ATOM 1399 C CA . ALA A 1 198 ? 6.539 -1.216 -1.367 1.00 92.38 198 ALA A CA 1
ATOM 1400 C C . ALA A 1 198 ? 7.064 -2.613 -1.058 1.00 92.38 198 ALA A C 1
ATOM 1402 O O . ALA A 1 198 ? 6.417 -3.620 -1.347 1.00 92.38 198 ALA A O 1
ATOM 1403 N N . THR A 1 199 ? 8.199 -2.662 -0.374 1.00 91.88 199 THR A N 1
ATOM 1404 C CA . THR A 1 199 ? 8.593 -3.839 0.402 1.00 91.88 199 THR A CA 1
ATOM 1405 C C . THR A 1 199 ? 7.920 -3.810 1.770 1.00 91.88 199 THR A C 1
ATOM 1407 O O . THR A 1 199 ? 7.624 -2.741 2.318 1.00 91.88 199 THR A O 1
ATOM 1410 N N . PHE A 1 200 ? 7.659 -4.993 2.326 1.00 91.06 200 PHE A N 1
ATOM 1411 C CA . PHE A 1 200 ? 7.098 -5.125 3.668 1.00 91.06 200 PHE A CA 1
ATOM 1412 C C . PHE A 1 200 ? 8.188 -5.358 4.694 1.00 91.06 200 PHE A C 1
ATOM 1414 O O . PHE A 1 200 ? 9.031 -6.242 4.554 1.00 91.06 200 PHE A O 1
ATOM 1421 N N . GLY A 1 201 ? 8.125 -4.547 5.736 1.00 87.56 201 GLY A N 1
ATOM 1422 C CA . GLY A 1 201 ? 9.053 -4.567 6.842 1.00 87.56 201 GLY A CA 1
ATOM 1423 C C . GLY A 1 201 ? 8.584 -5.370 8.033 1.00 87.56 201 GLY A C 1
ATOM 1424 O O . GLY A 1 201 ? 7.705 -6.229 7.924 1.00 87.56 201 GLY A O 1
ATOM 1425 N N . PRO A 1 202 ? 9.149 -5.063 9.212 1.00 87.25 202 PRO A N 1
ATOM 1426 C CA . PRO A 1 202 ? 8.667 -5.640 10.449 1.00 87.25 202 PRO A CA 1
ATOM 1427 C C . PRO A 1 202 ? 7.199 -5.273 10.691 1.00 87.25 202 PRO A C 1
ATOM 1429 O O . PRO A 1 202 ? 6.747 -4.161 10.409 1.00 87.25 202 PRO A O 1
ATOM 1432 N N . THR A 1 203 ? 6.478 -6.226 11.276 1.00 93.12 203 THR A N 1
ATOM 1433 C CA . THR A 1 203 ? 5.110 -6.041 11.760 1.00 93.12 203 THR A CA 1
ATOM 1434 C C . THR A 1 203 ? 5.115 -5.901 13.280 1.00 93.12 203 THR A C 1
ATOM 1436 O O . THR A 1 203 ? 5.717 -6.718 13.982 1.00 93.12 203 THR A O 1
ATOM 1439 N N . ALA A 1 204 ? 4.410 -4.899 13.798 1.00 94.38 204 ALA A N 1
ATOM 1440 C CA . ALA A 1 204 ? 4.228 -4.655 15.225 1.00 94.38 204 ALA A CA 1
ATOM 1441 C C . ALA A 1 204 ? 2.744 -4.691 15.615 1.00 94.38 204 ALA A C 1
ATOM 1443 O O . ALA A 1 204 ? 1.874 -4.311 14.833 1.00 94.38 204 ALA A O 1
ATOM 1444 N N . ASP A 1 205 ? 2.453 -5.130 16.840 1.00 97.31 205 ASP A N 1
ATOM 1445 C CA . ASP A 1 205 ? 1.130 -4.959 17.447 1.00 97.31 205 ASP A CA 1
ATOM 1446 C C . ASP A 1 205 ? 1.019 -3.529 17.988 1.00 97.31 205 ASP A C 1
ATOM 1448 O O . ASP A 1 205 ? 1.778 -3.139 18.875 1.00 97.31 205 ASP A O 1
ATOM 1452 N N . VAL A 1 206 ? 0.086 -2.760 17.430 1.00 96.50 206 VAL A N 1
ATOM 1453 C CA . VAL A 1 206 ? -0.171 -1.349 17.765 1.00 96.50 206 VAL A CA 1
ATOM 1454 C C . VAL A 1 206 ? -1.566 -1.163 18.361 1.00 96.50 206 VAL A C 1
ATOM 1456 O O . VAL A 1 206 ? -2.129 -0.072 18.347 1.00 96.50 206 VAL A O 1
ATOM 1459 N N . THR A 1 207 ? -2.163 -2.235 18.890 1.00 97.38 207 THR A N 1
ATOM 1460 C CA . THR A 1 207 ? -3.521 -2.198 19.453 1.00 97.38 207 THR A CA 1
ATOM 1461 C C . THR A 1 207 ? -3.653 -1.166 20.577 1.00 97.38 207 THR A C 1
ATOM 1463 O O . THR A 1 207 ? -4.683 -0.502 20.688 1.00 97.38 207 THR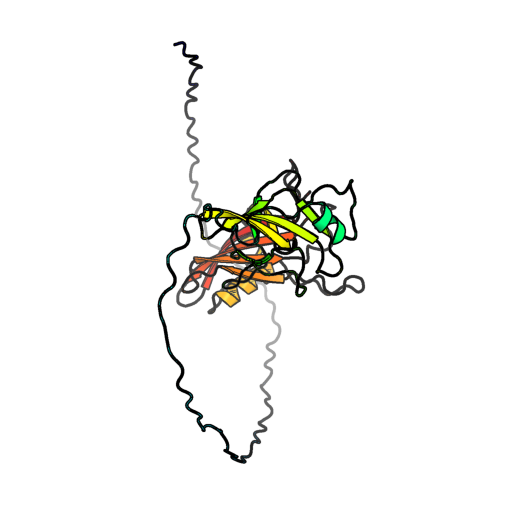 A O 1
ATOM 1466 N N . GLU A 1 208 ? -2.615 -1.007 21.405 1.00 96.12 208 GLU A N 1
ATOM 1467 C CA . GLU A 1 208 ? -2.613 -0.034 22.506 1.00 96.12 208 GLU A CA 1
ATOM 1468 C C . GLU A 1 208 ? -2.560 1.421 22.012 1.00 96.12 208 GLU A C 1
ATOM 1470 O O . GLU A 1 208 ? -3.161 2.290 22.644 1.00 96.12 208 GLU A O 1
ATOM 1475 N N . ASP A 1 209 ? -1.934 1.681 20.859 1.00 92.75 209 ASP A N 1
ATOM 1476 C CA . ASP A 1 209 ? -1.807 3.028 20.282 1.00 92.75 209 ASP A CA 1
ATOM 1477 C C . ASP A 1 209 ? -3.159 3.594 19.822 1.00 92.75 209 ASP A C 1
ATOM 1479 O O . ASP A 1 209 ? -3.340 4.806 19.724 1.00 92.75 209 ASP A O 1
ATOM 1483 N N . VAL A 1 210 ? -4.126 2.711 19.562 1.00 94.06 210 VAL A N 1
ATOM 1484 C CA . VAL A 1 210 ? -5.472 3.048 19.078 1.00 94.06 210 VAL A CA 1
ATOM 1485 C C . VAL A 1 210 ? -6.563 2.661 20.079 1.00 94.06 210 VAL A C 1
ATOM 1487 O O . VAL A 1 210 ? -7.730 2.513 19.715 1.00 94.06 210 VAL A O 1
ATOM 1490 N N . ALA A 1 211 ? -6.209 2.523 21.362 1.00 92.94 211 ALA A N 1
ATOM 1491 C CA . ALA A 1 211 ? -7.140 2.143 22.428 1.00 92.94 211 ALA A CA 1
ATOM 1492 C C . ALA A 1 211 ? -8.351 3.093 22.560 1.00 92.94 211 ALA A C 1
ATOM 1494 O O . ALA A 1 211 ? -9.419 2.682 23.021 1.00 92.94 211 ALA A O 1
ATOM 1495 N N . ASP A 1 212 ? -8.206 4.342 22.109 1.00 93.75 212 ASP A N 1
ATOM 1496 C CA . ASP A 1 212 ? -9.254 5.365 22.129 1.00 93.75 212 ASP A CA 1
ATOM 1497 C C . ASP A 1 212 ? -10.255 5.264 20.957 1.00 93.75 212 ASP A C 1
ATOM 1499 O O . ASP A 1 212 ? -11.203 6.048 20.900 1.00 93.75 212 ASP A O 1
ATOM 1503 N N . ALA A 1 213 ? -10.117 4.282 20.053 1.00 94.06 213 ALA A N 1
ATOM 1504 C CA . ALA A 1 213 ? -11.024 4.103 18.909 1.00 94.06 213 ALA A CA 1
ATOM 1505 C C . ALA A 1 213 ? -12.492 3.861 19.317 1.00 94.06 213 ALA A C 1
ATOM 1507 O O . ALA A 1 213 ? -13.422 4.190 18.573 1.00 94.06 213 ALA A O 1
ATOM 1508 N N . GLY A 1 214 ? -12.711 3.299 20.511 1.00 93.69 214 GLY A N 1
ATOM 1509 C CA . GLY A 1 214 ? -14.041 3.036 21.054 1.00 93.69 214 GLY A CA 1
ATOM 1510 C C . GLY A 1 214 ? -14.837 2.012 20.236 1.00 93.69 214 GLY A C 1
ATOM 1511 O O . GLY A 1 214 ? -14.295 1.026 19.737 1.00 93.69 214 GLY A O 1
ATOM 1512 N N . SER A 1 215 ? -16.151 2.227 20.141 1.00 95.69 215 SER A N 1
ATOM 1513 C CA . SER A 1 215 ? -17.066 1.415 19.335 1.00 95.69 215 SER A CA 1
ATOM 1514 C C . SER A 1 215 ? -17.852 2.281 18.351 1.00 95.69 215 SER A C 1
ATOM 1516 O O . SER A 1 215 ? -18.137 3.451 18.622 1.00 95.69 215 SER A O 1
ATOM 1518 N N . ARG A 1 216 ? -18.230 1.708 17.205 1.00 96.94 216 ARG A N 1
ATOM 1519 C CA . ARG A 1 216 ? -19.035 2.375 16.163 1.00 96.94 216 ARG A CA 1
ATOM 1520 C C . ARG A 1 216 ? -20.099 1.432 15.622 1.00 96.94 216 ARG A C 1
ATOM 1522 O O . ARG A 1 216 ? -19.962 0.219 15.703 1.00 96.94 216 ARG A O 1
ATOM 1529 N N . THR A 1 217 ? -21.171 1.978 15.062 1.00 96.25 217 THR A N 1
ATOM 1530 C CA . THR A 1 217 ? -22.205 1.178 14.377 1.00 96.25 217 THR A CA 1
ATOM 1531 C C . THR A 1 217 ? -21.830 0.824 12.943 1.00 96.25 217 THR A C 1
ATOM 1533 O O . THR A 1 217 ? -22.420 -0.090 12.377 1.00 96.25 217 THR A O 1
ATOM 1536 N N . ASP A 1 218 ? -20.873 1.548 12.366 1.00 97.19 218 ASP A N 1
ATOM 1537 C CA . ASP A 1 218 ? -20.335 1.315 11.033 1.00 97.19 218 ASP A CA 1
ATOM 1538 C C . ASP A 1 218 ? -18.880 0.833 11.147 1.00 97.19 218 ASP A C 1
ATOM 1540 O O . ASP A 1 218 ? -18.079 1.408 11.889 1.00 97.19 218 ASP A O 1
ATOM 1544 N N . ALA A 1 219 ? -18.571 -0.283 10.486 1.00 97.38 219 ALA A N 1
ATOM 1545 C CA . ALA A 1 219 ? -17.258 -0.919 10.557 1.00 97.38 219 ALA A CA 1
ATOM 1546 C C . ALA A 1 219 ? -16.195 -0.133 9.777 1.00 97.38 219 ALA A C 1
ATOM 1548 O O . ALA A 1 219 ? -15.058 -0.032 10.233 1.00 97.38 219 ALA A O 1
ATOM 1549 N N . GLU A 1 220 ? -16.576 0.437 8.633 1.00 97.31 220 GLU A N 1
ATOM 1550 C CA . GLU A 1 220 ? -15.686 1.227 7.786 1.00 97.31 220 GLU A CA 1
ATOM 1551 C C . GLU A 1 220 ? -15.304 2.527 8.502 1.00 97.31 220 GLU A C 1
ATOM 1553 O O . GLU A 1 220 ? -14.123 2.856 8.606 1.00 97.31 220 GLU A O 1
ATOM 1558 N N . GLU A 1 221 ? -16.283 3.199 9.119 1.00 97.00 221 GLU A N 1
ATOM 1559 C CA . GLU A 1 221 ? -16.059 4.384 9.954 1.00 97.00 221 GLU A CA 1
ATOM 1560 C C . GLU A 1 221 ? -15.095 4.084 11.112 1.00 97.00 221 GLU A C 1
ATOM 1562 O O . GLU A 1 221 ? -14.215 4.891 11.411 1.00 97.00 221 GLU A O 1
ATOM 1567 N N . LEU A 1 222 ? -15.224 2.921 11.765 1.00 97.81 222 LEU A N 1
ATOM 1568 C CA . LEU A 1 222 ? -14.301 2.519 12.831 1.00 97.81 222 LEU A CA 1
ATOM 1569 C C . LEU A 1 222 ? -12.877 2.313 12.313 1.00 97.81 222 LEU A C 1
ATOM 1571 O O . LEU A 1 222 ? -11.927 2.730 12.967 1.00 97.81 222 LEU A O 1
ATOM 1575 N N . VAL A 1 223 ? -12.725 1.669 11.160 1.00 98.06 223 VAL A N 1
ATOM 1576 C CA . VAL A 1 223 ? -11.416 1.370 10.564 1.00 98.06 223 VAL A CA 1
ATOM 1577 C C . VAL A 1 223 ? -10.709 2.645 10.116 1.00 98.06 223 VAL A C 1
ATOM 1579 O O . VAL A 1 223 ? -9.528 2.819 10.414 1.00 98.06 223 VAL A O 1
ATOM 1582 N N . LEU A 1 224 ? -11.428 3.574 9.484 1.00 96.38 224 LEU A N 1
ATOM 1583 C CA . LEU A 1 224 ? -10.884 4.889 9.142 1.00 96.38 224 LEU A CA 1
ATOM 1584 C C . LEU A 1 224 ? -10.533 5.693 10.398 1.00 96.38 224 LEU A C 1
ATOM 1586 O O . LEU A 1 224 ? -9.479 6.315 10.454 1.00 96.38 224 LEU A O 1
ATOM 1590 N N . HIS A 1 225 ? -11.340 5.598 11.456 1.00 96.19 225 HIS A N 1
ATOM 1591 C CA . HIS A 1 225 ? -11.012 6.242 12.723 1.00 96.19 225 HIS A CA 1
ATOM 1592 C C . HIS A 1 225 ? -9.745 5.663 13.380 1.00 96.19 225 HIS A C 1
ATOM 1594 O O . HIS A 1 225 ? -8.949 6.412 13.943 1.00 96.19 225 HIS A O 1
ATOM 1600 N N . VAL A 1 226 ? -9.520 4.347 13.291 1.00 96.44 226 VAL A N 1
ATOM 1601 C CA . VAL A 1 226 ? -8.261 3.707 13.721 1.00 96.44 226 VAL A CA 1
ATOM 1602 C C . VAL A 1 226 ? -7.079 4.240 12.908 1.00 96.44 226 VAL A C 1
ATOM 1604 O O . VAL A 1 226 ? -6.046 4.572 13.488 1.00 96.44 226 VAL A O 1
ATOM 1607 N N . ALA A 1 227 ? -7.235 4.357 11.587 1.00 94.31 227 ALA A N 1
ATOM 1608 C CA . ALA A 1 227 ? -6.224 4.941 10.708 1.00 94.31 227 ALA A CA 1
ATOM 1609 C C . ALA A 1 227 ? -5.898 6.397 11.091 1.00 94.31 227 ALA A C 1
ATOM 1611 O O . ALA A 1 227 ? -4.725 6.759 11.169 1.00 94.31 227 ALA A O 1
ATOM 1612 N N . ASP A 1 228 ? -6.909 7.208 11.408 1.00 91.75 228 ASP A N 1
ATOM 1613 C CA . ASP A 1 228 ? -6.738 8.591 11.871 1.00 91.75 228 ASP A CA 1
ATOM 1614 C C . ASP A 1 228 ? -6.009 8.681 13.216 1.00 91.75 228 ASP A C 1
ATOM 1616 O O . ASP A 1 228 ? -5.174 9.562 13.410 1.00 91.75 228 ASP A O 1
ATOM 1620 N N . LEU A 1 229 ? -6.296 7.773 14.154 1.00 92.50 229 LEU A N 1
ATOM 1621 C CA . LEU A 1 229 ? -5.576 7.713 15.430 1.00 92.50 229 LEU A CA 1
ATOM 1622 C C . LEU A 1 229 ? -4.107 7.321 15.228 1.00 92.50 229 LEU A C 1
ATOM 1624 O O . LEU A 1 229 ? -3.230 7.849 15.914 1.00 92.50 229 LEU A O 1
ATOM 1628 N N . ARG A 1 230 ? -3.827 6.414 14.282 1.00 90.44 230 ARG A N 1
ATOM 1629 C CA . ARG A 1 230 ? -2.467 5.940 14.002 1.00 90.44 230 ARG A CA 1
ATOM 1630 C C . ARG A 1 230 ? -1.615 6.981 13.279 1.00 90.44 230 ARG A C 1
ATOM 1632 O O . ARG A 1 230 ? -0.430 7.114 13.601 1.00 90.44 230 ARG A O 1
ATOM 1639 N N . ALA A 1 231 ? -2.205 7.683 12.319 1.00 86.19 231 ALA A N 1
ATOM 1640 C CA . ALA A 1 231 ? -1.576 8.728 11.525 1.00 86.19 231 ALA A CA 1
ATOM 1641 C C . ALA A 1 231 ? -2.470 9.978 11.541 1.00 86.19 231 ALA A C 1
ATOM 1643 O O . ALA A 1 231 ? -3.222 10.205 10.590 1.00 86.19 231 ALA A O 1
ATOM 1644 N N . PRO A 1 232 ? -2.445 10.775 12.624 1.00 79.19 232 PRO A N 1
ATOM 1645 C CA . PRO A 1 232 ? -3.225 12.003 12.687 1.00 79.19 232 PRO A CA 1
ATOM 1646 C C . PRO A 1 232 ? -2.725 12.986 11.629 1.00 79.19 232 PRO A C 1
ATOM 1648 O O . PRO A 1 232 ? -1.522 13.083 11.390 1.00 79.19 232 PRO A O 1
ATOM 1651 N N . GLU A 1 233 ? -3.639 13.724 10.998 1.00 68.88 233 GLU A N 1
ATOM 1652 C CA . GLU A 1 233 ? -3.243 14.773 10.058 1.00 68.88 233 GLU A CA 1
ATOM 1653 C C . GLU A 1 233 ? -2.397 15.829 10.779 1.00 68.88 233 GLU A C 1
ATOM 1655 O O . GLU A 1 233 ? -2.838 16.438 11.758 1.00 68.88 233 GLU A O 1
ATOM 1660 N N . SER A 1 234 ? -1.174 16.043 10.298 1.00 60.78 234 SER A N 1
ATOM 1661 C CA . SER A 1 234 ? -0.353 17.172 10.727 1.00 60.78 234 SER A CA 1
ATOM 1662 C C . SER A 1 234 ? -0.966 18.466 10.193 1.00 60.78 234 SER A C 1
ATOM 1664 O O . SER A 1 234 ? -1.362 18.538 9.028 1.00 60.78 234 SER A O 1
ATOM 1666 N N . GLU A 1 235 ? -1.037 19.511 11.025 1.00 55.25 235 GLU A N 1
ATOM 1667 C CA . GLU A 1 235 ? -1.399 20.840 10.529 1.00 55.25 235 GLU A CA 1
ATOM 1668 C C . GLU A 1 235 ? -0.379 21.260 9.455 1.00 55.25 235 GLU A C 1
ATOM 1670 O O . GLU A 1 235 ? 0.825 21.137 9.698 1.00 55.25 235 GLU A O 1
ATOM 1675 N N . PRO A 1 236 ? -0.811 21.758 8.281 1.00 53.94 236 PRO A N 1
ATOM 1676 C CA . PRO A 1 236 ? 0.116 22.183 7.243 1.00 53.94 236 PRO A CA 1
ATOM 1677 C C . PRO A 1 236 ? 0.995 23.315 7.781 1.00 53.94 236 PRO A C 1
ATOM 1679 O O . PRO A 1 236 ? 0.537 24.437 8.022 1.00 53.94 236 PRO A O 1
ATOM 1682 N N . GLY A 1 237 ? 2.270 23.002 8.009 1.00 51.44 237 GLY A N 1
ATOM 1683 C CA . GLY A 1 237 ? 3.269 23.984 8.392 1.00 51.44 237 GLY A CA 1
ATOM 1684 C C . GLY A 1 237 ? 3.494 24.993 7.259 1.00 51.44 237 GLY A C 1
ATOM 1685 O O . GLY A 1 237 ? 3.297 24.672 6.086 1.00 51.44 237 GLY A O 1
ATOM 1686 N N . PRO A 1 238 ? 3.960 26.219 7.557 1.00 50.88 238 PRO A N 1
ATOM 1687 C CA . PRO A 1 238 ? 4.248 27.233 6.535 1.00 50.88 238 PRO A CA 1
ATOM 1688 C C . PRO A 1 238 ? 5.324 26.805 5.516 1.00 50.88 238 PRO A C 1
ATOM 1690 O O . PRO A 1 238 ? 5.495 27.469 4.494 1.00 50.88 238 PRO A O 1
ATOM 1693 N N . GLU A 1 239 ? 6.035 25.712 5.793 1.00 53.75 239 GLU A N 1
ATOM 1694 C CA . GLU A 1 239 ? 7.109 25.128 4.989 1.00 53.75 239 GLU A CA 1
ATOM 1695 C C . GLU A 1 239 ? 6.754 23.782 4.321 1.00 53.75 239 GLU A C 1
ATOM 1697 O O . GLU A 1 239 ? 7.512 23.323 3.469 1.00 53.75 239 GLU A O 1
ATOM 1702 N N . HIS A 1 240 ? 5.567 23.217 4.589 1.00 45.47 240 HIS A N 1
ATOM 1703 C CA . HIS A 1 240 ? 5.101 21.953 4.005 1.00 45.47 240 HIS A CA 1
ATOM 1704 C C . HIS A 1 240 ? 3.671 22.107 3.465 1.00 45.47 240 HIS A C 1
ATOM 1706 O O . HIS A 1 240 ? 2.688 22.000 4.195 1.00 45.47 240 HIS A O 1
ATOM 1712 N N . GLN A 1 241 ? 3.559 22.408 2.167 1.00 43.97 241 GLN A N 1
ATOM 1713 C CA . GLN A 1 241 ? 2.282 22.354 1.452 1.00 43.97 241 GLN A CA 1
ATOM 1714 C C . GLN A 1 241 ? 1.951 20.878 1.177 1.00 43.97 241 GLN A C 1
ATOM 1716 O O . GLN A 1 241 ? 2.721 20.204 0.502 1.00 43.97 241 GLN A O 1
ATOM 1721 N N . ASP A 1 242 ? 0.829 20.404 1.722 1.00 49.31 242 ASP A N 1
ATOM 1722 C CA . ASP A 1 242 ? 0.159 19.133 1.406 1.00 49.31 242 ASP A CA 1
ATOM 1723 C C . ASP A 1 242 ? 1.011 17.848 1.478 1.00 49.31 242 ASP A C 1
ATOM 1725 O O . ASP A 1 242 ? 1.108 17.091 0.517 1.00 49.31 242 ASP A O 1
ATOM 1729 N N . THR A 1 243 ? 1.569 17.532 2.651 1.00 56.12 243 THR A N 1
ATOM 1730 C CA . THR A 1 243 ? 2.144 16.200 2.950 1.00 56.12 243 THR A CA 1
ATOM 1731 C C . THR A 1 243 ? 1.199 15.354 3.809 1.00 56.12 243 THR A C 1
ATOM 1733 O O . THR A 1 243 ? 1.612 14.771 4.811 1.00 56.12 243 THR A O 1
ATOM 1736 N N . GLY A 1 244 ? -0.093 15.339 3.471 1.00 68.06 244 GLY A N 1
ATOM 1737 C CA . GLY A 1 244 ? -1.082 14.528 4.184 1.00 68.06 244 GLY A CA 1
ATOM 1738 C C . GLY A 1 244 ? -0.814 13.028 4.025 1.00 68.06 244 GLY A C 1
ATOM 1739 O O . GLY A 1 244 ? -0.289 12.590 3.002 1.00 68.06 244 GLY A O 1
ATOM 1740 N N . THR A 1 245 ? -1.179 12.240 5.035 1.00 84.19 245 THR A N 1
ATOM 1741 C CA . THR A 1 245 ? -1.223 10.777 4.918 1.00 84.19 245 THR A CA 1
ATOM 1742 C C . THR A 1 245 ? -2.492 10.377 4.174 1.00 84.19 245 THR A C 1
ATOM 1744 O O . THR A 1 245 ? -3.602 10.666 4.623 1.00 84.19 245 THR A O 1
ATOM 1747 N N . GLU A 1 246 ? -2.340 9.701 3.042 1.00 88.44 246 GLU A N 1
ATOM 1748 C CA . GLU A 1 246 ? -3.444 9.074 2.326 1.00 88.44 246 GLU A CA 1
ATOM 1749 C C . GLU A 1 246 ? -3.845 7.774 3.026 1.00 88.44 246 GLU A C 1
ATOM 1751 O O . GLU A 1 246 ? -2.994 7.011 3.484 1.00 88.44 246 GLU A O 1
ATOM 1756 N N . ARG A 1 247 ? -5.155 7.537 3.133 1.00 92.38 247 ARG A N 1
ATOM 1757 C CA . ARG A 1 247 ? -5.733 6.386 3.832 1.00 92.38 247 ARG A CA 1
ATOM 1758 C C . ARG A 1 247 ? -6.574 5.602 2.850 1.00 92.38 247 ARG A C 1
ATOM 1760 O O . ARG A 1 247 ? -7.615 6.087 2.407 1.00 92.38 247 ARG A O 1
ATOM 1767 N N . THR A 1 248 ? -6.146 4.386 2.555 1.00 96.06 248 THR A N 1
ATOM 1768 C CA . THR A 1 248 ? -6.765 3.582 1.505 1.00 96.06 248 THR A CA 1
ATOM 1769 C C . THR A 1 248 ? -7.158 2.226 2.055 1.00 96.06 248 THR A C 1
ATOM 1771 O O . THR A 1 248 ? -6.308 1.436 2.453 1.00 96.06 248 THR A O 1
ATOM 1774 N N . ILE A 1 249 ? -8.457 1.930 2.069 1.00 97.75 249 ILE A N 1
ATOM 1775 C CA . ILE A 1 249 ? -8.944 0.587 2.394 1.00 97.75 249 ILE A CA 1
ATOM 1776 C C . ILE A 1 249 ? -8.650 -0.319 1.199 1.00 97.75 249 ILE A C 1
ATOM 1778 O O . ILE A 1 249 ? -9.199 -0.124 0.114 1.00 97.75 249 ILE A O 1
ATOM 1782 N N . VAL A 1 250 ? -7.787 -1.311 1.406 1.00 97.31 250 VAL A N 1
ATOM 1783 C CA . VAL A 1 250 ? -7.347 -2.241 0.352 1.00 97.31 250 VAL A CA 1
ATOM 1784 C C . VAL A 1 250 ? -8.092 -3.574 0.392 1.00 97.31 250 VAL A C 1
ATOM 1786 O O . VAL A 1 250 ? -8.127 -4.301 -0.599 1.00 97.31 250 VAL A O 1
ATOM 1789 N N . ARG A 1 251 ? -8.706 -3.904 1.536 1.00 97.62 251 ARG A N 1
ATOM 1790 C CA . ARG A 1 251 ? -9.513 -5.116 1.720 1.00 97.62 251 ARG A CA 1
ATOM 1791 C C . ARG A 1 251 ? -10.522 -4.934 2.848 1.00 97.62 251 ARG A C 1
ATOM 1793 O O . ARG A 1 251 ? -10.127 -4.582 3.964 1.00 97.62 251 ARG A O 1
ATOM 1800 N N . SER A 1 252 ? -11.779 -5.291 2.593 1.00 97.38 252 SER A N 1
ATOM 1801 C CA . SER A 1 252 ? -12.835 -5.355 3.604 1.00 97.38 252 SER A CA 1
ATOM 1802 C C . SER A 1 252 ? -13.409 -6.778 3.749 1.00 97.38 252 SER A C 1
ATOM 1804 O O . SER A 1 252 ? -13.594 -7.509 2.771 1.00 97.38 252 SER A O 1
ATOM 1806 N N . PRO A 1 253 ? -13.691 -7.244 4.979 1.00 96.12 253 PRO A N 1
ATOM 1807 C CA . PRO A 1 253 ? -14.372 -8.507 5.199 1.00 96.12 253 PRO A CA 1
ATOM 1808 C C . PRO A 1 253 ? -15.880 -8.375 4.949 1.00 96.12 253 PRO A C 1
ATOM 1810 O O . PRO A 1 253 ? -16.523 -7.384 5.309 1.00 96.12 253 PRO A O 1
ATOM 1813 N N . GLN A 1 254 ? -16.490 -9.433 4.410 1.00 92.12 254 GLN A N 1
ATOM 1814 C CA . GLN A 1 254 ? -17.941 -9.483 4.217 1.00 92.12 254 GLN A CA 1
ATOM 1815 C C . GLN A 1 254 ? -18.681 -9.312 5.551 1.00 92.12 254 GLN A C 1
ATOM 1817 O O . GLN A 1 254 ? -18.488 -10.081 6.491 1.00 92.12 254 GLN A O 1
ATOM 1822 N N . GLY A 1 255 ? -19.567 -8.316 5.616 1.00 90.25 255 GLY A N 1
ATOM 1823 C CA . GLY A 1 255 ? -20.341 -8.010 6.823 1.00 90.25 255 GLY A CA 1
ATOM 1824 C C . GLY A 1 255 ? -19.573 -7.234 7.899 1.00 90.25 255 GLY A C 1
ATOM 1825 O O . GLY A 1 255 ? -20.090 -7.086 9.002 1.00 90.25 255 GLY A O 1
ATOM 1826 N N . GLY A 1 256 ? -18.362 -6.748 7.607 1.00 92.94 256 GLY A N 1
ATOM 1827 C CA . GLY A 1 256 ? -17.599 -5.830 8.460 1.00 92.94 256 GLY A CA 1
ATOM 1828 C C . GLY A 1 256 ? -16.896 -6.458 9.667 1.00 92.94 256 GLY A C 1
ATOM 1829 O O . GLY A 1 256 ? -16.051 -5.809 10.279 1.00 92.94 256 GLY A O 1
ATOM 1830 N N . VAL A 1 257 ? -17.175 -7.725 9.984 1.00 96.00 257 VAL A N 1
ATOM 1831 C CA . VAL A 1 257 ? -16.450 -8.499 11.004 1.00 96.00 257 VAL A CA 1
ATOM 1832 C C . VAL A 1 257 ? -15.317 -9.269 10.343 1.00 96.00 257 VAL A C 1
ATOM 1834 O O . VAL A 1 257 ? -15.555 -10.046 9.421 1.00 96.00 257 VAL A O 1
ATOM 1837 N N . GLY A 1 258 ? -14.095 -9.113 10.840 1.00 96.94 258 GLY A N 1
ATOM 1838 C CA . GLY A 1 258 ? -12.922 -9.731 10.231 1.00 96.94 258 GLY A CA 1
ATOM 1839 C C . GLY A 1 258 ? -11.730 -8.787 10.189 1.00 96.94 258 GLY A C 1
ATOM 1840 O O . GLY A 1 258 ? -11.760 -7.709 10.785 1.00 96.94 258 GLY A O 1
ATOM 1841 N N . ALA A 1 259 ? -10.694 -9.235 9.487 1.00 97.56 259 ALA A N 1
ATOM 1842 C CA . ALA A 1 259 ? -9.506 -8.448 9.219 1.00 97.56 259 ALA A CA 1
ATOM 1843 C C . ALA A 1 259 ? -9.802 -7.465 8.085 1.00 97.56 259 ALA A C 1
ATOM 1845 O O . ALA A 1 259 ? -10.073 -7.874 6.953 1.00 97.56 259 ALA A O 1
ATOM 1846 N N . TRP A 1 260 ? -9.750 -6.180 8.403 1.00 98.50 260 TRP A N 1
ATOM 1847 C CA . TRP A 1 260 ? -9.668 -5.099 7.431 1.00 98.50 260 TRP A CA 1
ATOM 1848 C C . TRP A 1 260 ? -8.206 -4.799 7.145 1.00 98.50 260 TRP A C 1
ATOM 1850 O O . TRP A 1 260 ? -7.373 -4.906 8.045 1.00 98.50 260 TRP A O 1
ATOM 1860 N N . THR A 1 261 ? -7.893 -4.395 5.919 1.00 98.38 261 THR A N 1
ATOM 1861 C CA . THR A 1 261 ? -6.546 -3.931 5.577 1.00 98.38 261 THR A CA 1
ATOM 1862 C C . THR A 1 261 ? -6.613 -2.509 5.050 1.00 98.38 261 THR A C 1
ATOM 1864 O O . THR A 1 261 ? -7.428 -2.210 4.174 1.00 98.38 261 THR A O 1
ATOM 1867 N N . VAL A 1 262 ? -5.769 -1.639 5.603 1.00 97.94 262 VAL A N 1
ATOM 1868 C CA . VAL A 1 262 ? -5.704 -0.213 5.268 1.00 97.94 262 VAL A CA 1
ATOM 1869 C C . VAL A 1 262 ? -4.259 0.190 5.054 1.00 97.94 262 VAL A C 1
ATOM 1871 O O . VAL A 1 262 ? -3.420 -0.096 5.902 1.00 97.94 262 VAL A O 1
ATOM 1874 N N . ASP A 1 263 ? -3.990 0.901 3.970 1.00 96.06 263 ASP A N 1
ATOM 1875 C CA . ASP A 1 263 ? -2.700 1.535 3.736 1.00 96.06 263 ASP A CA 1
ATOM 1876 C C . ASP A 1 263 ? -2.729 2.988 4.187 1.00 96.06 263 ASP A C 1
ATOM 1878 O O . ASP A 1 263 ? -3.665 3.727 3.879 1.00 96.06 263 ASP A O 1
ATOM 1882 N N . LEU A 1 264 ? -1.685 3.378 4.910 1.00 93.12 264 LEU A N 1
ATOM 1883 C CA . LEU A 1 264 ? -1.380 4.735 5.335 1.00 93.12 264 LEU A CA 1
ATOM 1884 C C . LEU A 1 264 ? -0.150 5.189 4.553 1.00 93.12 264 LEU A C 1
ATOM 1886 O O . LEU A 1 264 ? 0.974 4.864 4.932 1.00 93.12 264 LEU A O 1
ATOM 1890 N N . ILE A 1 265 ? -0.354 5.885 3.437 1.00 88.50 265 ILE A N 1
ATOM 1891 C CA . ILE A 1 265 ? 0.719 6.264 2.514 1.00 88.50 265 ILE A CA 1
ATOM 1892 C C . ILE A 1 265 ? 1.067 7.744 2.676 1.00 88.50 265 ILE A C 1
ATOM 1894 O O . ILE A 1 265 ? 0.203 8.612 2.597 1.00 88.50 265 ILE A O 1
ATOM 1898 N N . GLY A 1 266 ? 2.353 8.045 2.862 1.00 78.25 266 GLY A N 1
ATOM 1899 C CA . GLY A 1 266 ? 2.848 9.413 3.045 1.00 78.25 266 GLY A CA 1
ATOM 1900 C C . GLY A 1 266 ? 2.673 9.984 4.461 1.00 78.25 266 GLY A C 1
ATOM 1901 O O . GLY A 1 266 ? 2.142 9.341 5.366 1.00 78.25 266 GLY A O 1
ATOM 1902 N N . GLY A 1 267 ? 3.159 11.215 4.657 1.00 61.34 267 GLY A N 1
ATOM 1903 C CA . GLY A 1 267 ? 2.956 12.002 5.883 1.00 61.34 267 GLY A CA 1
ATOM 1904 C C . GLY A 1 267 ? 3.724 11.546 7.129 1.00 61.34 267 GLY A C 1
ATOM 1905 O O . GLY A 1 267 ? 3.240 11.747 8.243 1.00 61.34 267 GLY A O 1
ATOM 1906 N N . TYR A 1 268 ? 4.911 10.938 6.999 1.00 53.75 268 TYR A N 1
ATOM 1907 C CA . TYR A 1 268 ? 5.634 10.502 8.196 1.00 53.75 268 TYR A CA 1
ATOM 1908 C C . TYR A 1 268 ? 6.153 11.676 9.042 1.00 53.75 268 TYR A C 1
ATOM 1910 O O . TYR A 1 268 ? 6.926 12.512 8.584 1.00 53.75 268 TYR A O 1
ATOM 1918 N N . ARG A 1 269 ? 5.653 11.678 10.286 1.00 47.06 269 ARG A N 1
ATOM 1919 C CA . ARG A 1 269 ? 5.990 12.453 11.489 1.00 47.06 269 ARG A CA 1
ATOM 1920 C C . ARG A 1 269 ? 7.199 13.382 11.372 1.00 47.06 269 ARG A C 1
ATOM 1922 O O . ARG A 1 269 ? 8.334 12.919 11.287 1.00 47.06 269 ARG A O 1
ATOM 1929 N N . ASP A 1 270 ? 6.943 14.674 11.572 1.00 38.56 270 ASP A N 1
ATOM 1930 C CA . ASP A 1 270 ? 7.949 15.654 11.980 1.00 38.56 270 ASP A CA 1
ATOM 1931 C C . ASP A 1 270 ? 8.836 15.072 13.103 1.00 38.56 270 ASP A C 1
ATOM 1933 O O . ASP A 1 270 ? 8.432 14.999 14.266 1.00 38.56 270 ASP A O 1
ATOM 1937 N N . GLY A 1 271 ? 10.058 14.659 12.758 1.00 40.81 271 GLY A N 1
ATOM 1938 C CA . GLY A 1 271 ? 11.155 14.518 13.716 1.00 40.81 271 GLY A CA 1
ATOM 1939 C C . GLY A 1 271 ? 11.491 13.130 14.267 1.00 40.81 271 GLY A C 1
ATOM 1940 O O . GLY A 1 271 ? 12.036 13.085 15.369 1.00 40.81 271 GLY A O 1
ATOM 1941 N N . GLN A 1 272 ? 11.247 12.030 13.546 1.00 39.56 272 GLN A N 1
ATOM 1942 C CA . GLN A 1 272 ? 11.860 10.734 13.880 1.00 39.56 272 GLN A CA 1
ATOM 1943 C C . GLN A 1 272 ? 12.890 10.337 12.801 1.00 39.56 272 GLN A C 1
ATOM 1945 O O . GLN A 1 272 ? 12.574 9.649 11.841 1.00 39.56 272 GLN A O 1
ATOM 1950 N N . ASP A 1 273 ? 14.102 10.857 13.003 1.00 40.59 273 ASP A N 1
ATOM 1951 C CA . ASP A 1 273 ? 15.407 10.256 12.705 1.00 40.59 273 ASP A CA 1
ATOM 1952 C C . ASP A 1 273 ? 15.668 9.819 11.250 1.00 40.59 273 ASP A C 1
ATOM 1954 O O . ASP A 1 273 ? 15.253 8.734 10.882 1.00 40.59 273 ASP A O 1
ATOM 1958 N N . ASP A 1 274 ? 16.396 10.642 10.475 1.00 44.00 274 ASP A N 1
ATOM 1959 C CA . ASP A 1 274 ? 17.349 10.383 9.361 1.00 44.00 274 ASP A CA 1
ATOM 1960 C C .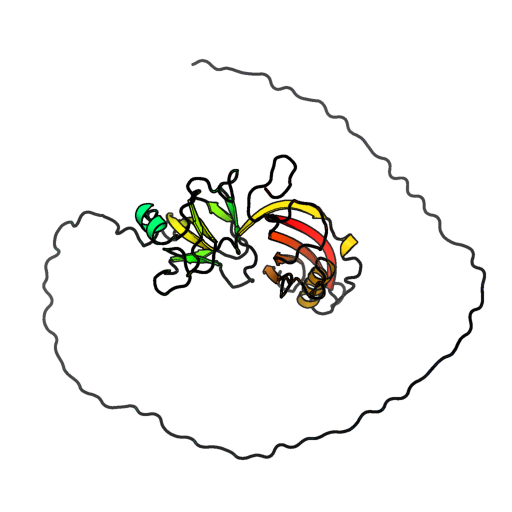 ASP A 1 274 ? 17.167 9.207 8.348 1.00 44.00 274 ASP A C 1
ATOM 1962 O O . ASP A 1 274 ? 17.938 9.121 7.397 1.00 44.00 274 ASP A O 1
ATOM 1966 N N . ALA A 1 275 ? 16.137 8.365 8.443 1.00 44.22 275 ALA A N 1
ATOM 1967 C CA . ALA A 1 275 ? 15.677 7.366 7.467 1.00 44.22 275 ALA A CA 1
ATOM 1968 C C . ALA A 1 275 ? 14.699 7.987 6.437 1.00 44.22 275 ALA A C 1
ATOM 1970 O O . ALA A 1 275 ? 13.891 7.304 5.805 1.00 44.22 275 ALA A O 1
ATOM 1971 N N . GLY A 1 276 ? 14.730 9.321 6.339 1.00 48.22 276 GLY A N 1
ATOM 1972 C CA . GLY A 1 276 ? 13.616 10.187 5.950 1.00 48.22 276 GLY A CA 1
ATOM 1973 C C . GLY A 1 276 ? 13.214 10.216 4.477 1.00 48.22 276 GLY A C 1
ATOM 1974 O O . GLY A 1 276 ? 12.229 10.880 4.170 1.00 48.22 276 GLY A O 1
ATOM 1975 N N . ASP A 1 277 ? 13.895 9.491 3.586 1.00 56.31 277 ASP A N 1
ATOM 1976 C CA . ASP A 1 277 ? 13.589 9.539 2.145 1.00 56.31 277 ASP A CA 1
ATOM 1977 C C . ASP A 1 277 ? 12.959 8.241 1.597 1.00 56.31 277 ASP A C 1
ATOM 1979 O O . ASP A 1 277 ? 12.252 8.282 0.586 1.00 56.31 277 ASP A O 1
ATOM 1983 N N . MET A 1 278 ? 13.143 7.098 2.275 1.00 64.69 278 MET A N 1
ATOM 1984 C CA . MET A 1 278 ? 12.741 5.776 1.754 1.00 64.69 278 MET A CA 1
ATOM 1985 C C . MET A 1 278 ? 11.552 5.145 2.494 1.00 64.69 278 MET A C 1
ATOM 1987 O O . MET A 1 278 ? 10.953 4.187 1.998 1.00 64.69 278 MET A O 1
ATOM 1991 N N . ALA A 1 279 ? 11.135 5.704 3.635 1.00 72.44 279 ALA A N 1
ATOM 1992 C CA . ALA A 1 279 ? 9.894 5.312 4.302 1.00 72.44 279 ALA A CA 1
ATOM 1993 C C . ALA A 1 279 ? 8.665 5.697 3.456 1.00 72.44 279 ALA A C 1
ATOM 1995 O O . ALA A 1 279 ? 8.449 6.868 3.140 1.00 72.44 279 ALA A O 1
ATOM 1996 N N . HIS A 1 280 ? 7.843 4.711 3.080 1.00 81.06 280 HIS A N 1
ATOM 1997 C CA . HIS A 1 280 ? 6.659 4.933 2.244 1.00 81.06 280 HIS A CA 1
ATOM 1998 C C . HIS A 1 280 ? 5.387 5.179 3.062 1.00 81.06 280 HIS A C 1
ATOM 2000 O O . HIS A 1 280 ? 4.526 5.957 2.634 1.00 81.06 280 HIS A O 1
ATOM 2006 N N . GLY A 1 281 ? 5.257 4.493 4.200 1.00 88.94 281 GLY A N 1
ATOM 2007 C CA . GLY A 1 281 ? 4.028 4.450 4.983 1.00 88.94 281 GLY A CA 1
ATOM 2008 C C . GLY A 1 281 ? 3.905 3.188 5.836 1.00 88.94 281 GLY A C 1
ATOM 2009 O O . GLY A 1 281 ? 4.903 2.551 6.174 1.00 88.94 281 GLY A O 1
ATOM 2010 N N . GLU A 1 282 ? 2.671 2.809 6.155 1.00 92.12 282 GLU A N 1
ATOM 2011 C CA . GLU A 1 282 ? 2.345 1.592 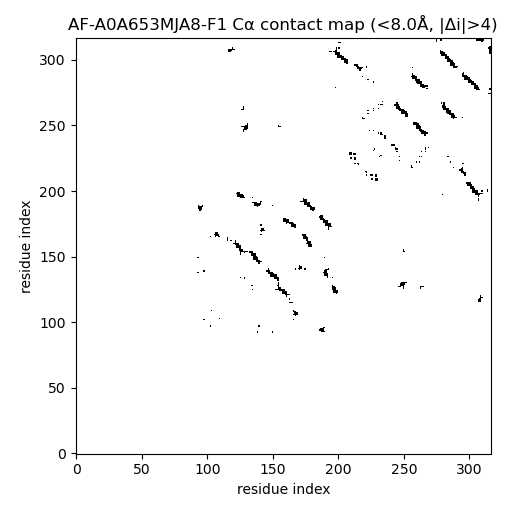6.906 1.00 92.12 282 GLU A CA 1
ATOM 2012 C C . GLU A 1 282 ? 1.102 0.897 6.346 1.00 92.12 282 GLU A C 1
ATOM 2014 O O . GLU A 1 282 ? 0.172 1.552 5.881 1.00 92.12 282 GLU A O 1
ATOM 2019 N N . ARG A 1 283 ? 1.049 -0.432 6.455 1.00 96.50 283 ARG A N 1
ATOM 2020 C CA . ARG A 1 283 ? -0.154 -1.235 6.217 1.00 96.50 283 ARG A CA 1
ATOM 2021 C C . ARG A 1 283 ? -0.698 -1.739 7.543 1.00 96.50 283 ARG A C 1
ATOM 2023 O O . ARG A 1 283 ? -0.033 -2.499 8.249 1.00 96.50 283 ARG A O 1
ATOM 2030 N N . LEU A 1 284 ? -1.923 -1.341 7.860 1.00 98.06 284 LEU A N 1
ATOM 2031 C CA . LEU A 1 284 ? -2.654 -1.804 9.027 1.00 98.06 284 LEU A CA 1
ATOM 2032 C C . LEU A 1 284 ? -3.493 -3.033 8.689 1.00 98.06 284 LEU A C 1
ATOM 2034 O O . LEU A 1 284 ? -4.257 -3.019 7.726 1.00 98.06 284 LEU A O 1
ATOM 2038 N N . GLU A 1 285 ? -3.425 -4.062 9.530 1.00 98.50 285 GLU A N 1
ATOM 2039 C CA . GLU A 1 285 ? -4.451 -5.099 9.626 1.00 98.50 285 GLU A CA 1
ATOM 2040 C C . GLU A 1 285 ? -5.284 -4.857 10.890 1.00 98.50 285 GLU A C 1
ATOM 2042 O O . GLU A 1 285 ? -4.813 -5.048 12.013 1.00 98.50 285 GLU A O 1
ATOM 2047 N N . VAL A 1 286 ? -6.524 -4.398 10.707 1.00 98.62 286 VAL A N 1
ATOM 2048 C CA . VAL A 1 286 ? -7.449 -4.024 11.784 1.00 98.62 286 VAL A CA 1
ATOM 2049 C C . VAL A 1 286 ? -8.467 -5.137 11.968 1.00 98.62 286 VAL A C 1
ATOM 2051 O O . VAL A 1 286 ? -9.341 -5.357 11.128 1.00 98.62 286 VAL A O 1
ATOM 2054 N N . GLN A 1 287 ? -8.380 -5.841 13.090 1.00 98.50 287 GLN A N 1
ATOM 2055 C CA . GLN A 1 287 ? -9.310 -6.910 13.405 1.00 98.50 287 GLN A CA 1
ATOM 2056 C C . GLN A 1 287 ? -10.516 -6.354 14.157 1.00 98.50 287 GLN A C 1
ATOM 2058 O O . GLN A 1 287 ? -10.395 -5.889 15.294 1.00 98.50 287 GLN A O 1
ATOM 2063 N N . LEU A 1 288 ? -11.692 -6.451 13.536 1.00 98.31 288 LEU A N 1
ATOM 2064 C CA . LEU A 1 288 ? -12.954 -6.038 14.143 1.00 98.31 288 LEU A CA 1
ATOM 2065 C C . LEU A 1 288 ? -13.770 -7.219 14.669 1.00 98.31 288 LEU A C 1
ATOM 2067 O O . LEU A 1 288 ? -13.722 -8.335 14.139 1.00 98.31 288 LEU A O 1
ATOM 2071 N N . GLN A 1 289 ? -14.571 -6.936 15.693 1.00 97.12 289 GLN A N 1
ATOM 2072 C CA . GLN A 1 289 ? -15.594 -7.818 16.252 1.00 97.12 289 GLN A CA 1
ATOM 2073 C C . GLN A 1 289 ? -16.918 -7.060 16.371 1.00 97.12 289 GLN A C 1
ATOM 2075 O O . GLN A 1 289 ? -16.907 -5.857 16.617 1.00 97.12 289 GLN A O 1
ATOM 2080 N N . ASP A 1 290 ? -18.045 -7.761 16.230 1.00 96.06 290 ASP A N 1
ATOM 2081 C CA . ASP A 1 290 ? -19.379 -7.212 16.503 1.00 96.06 290 ASP A CA 1
ATOM 2082 C C . ASP A 1 290 ? -19.847 -7.609 17.908 1.00 96.06 290 ASP A C 1
ATOM 2084 O O . ASP A 1 290 ? -19.827 -8.783 18.291 1.00 96.06 290 ASP A O 1
ATOM 2088 N N . SER A 1 291 ? -20.304 -6.617 18.666 1.00 92.25 291 SER A N 1
ATOM 2089 C CA . SER A 1 291 ? -20.888 -6.761 19.992 1.00 92.25 291 SER A CA 1
ATOM 2090 C C . SER A 1 291 ? -22.269 -6.107 20.028 1.00 92.25 291 SER A C 1
ATOM 2092 O O . SER A 1 291 ? -22.482 -5.038 20.599 1.00 92.25 291 SER A O 1
ATOM 2094 N N . GLY A 1 292 ? -23.243 -6.772 19.403 1.00 88.56 292 GLY A N 1
ATOM 2095 C CA . GLY A 1 292 ? -24.647 -6.367 19.467 1.00 88.56 292 GLY A CA 1
ATOM 2096 C C . GLY A 1 292 ? -24.999 -5.186 18.561 1.00 88.56 292 GLY A C 1
ATOM 2097 O O . GLY A 1 292 ? -25.785 -4.330 18.967 1.00 88.56 292 GLY A O 1
ATOM 2098 N N . GLY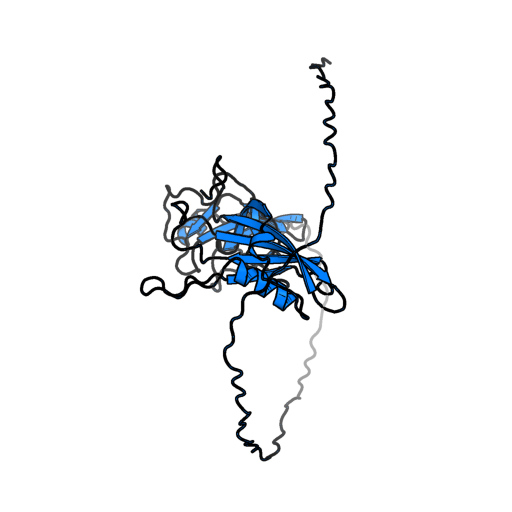 A 1 293 ? -24.448 -5.152 17.345 1.00 90.19 293 GLY A N 1
ATOM 2099 C CA . GLY A 1 293 ? -24.644 -4.072 16.376 1.00 90.19 293 GLY A CA 1
ATOM 2100 C C . GLY A 1 293 ? -23.678 -2.902 16.566 1.00 90.19 293 GLY A C 1
ATOM 2101 O O . GLY A 1 293 ? -23.925 -1.814 16.048 1.00 90.19 293 GLY A O 1
ATOM 2102 N N . GLN A 1 294 ? -22.611 -3.112 17.337 1.00 96.56 294 GLN A N 1
ATOM 2103 C CA . GLN A 1 294 ? -21.496 -2.185 17.461 1.00 96.56 294 GLN A CA 1
ATOM 2104 C C . GLN A 1 294 ? -20.198 -2.931 17.196 1.00 96.56 294 GLN A C 1
ATOM 2106 O O . GLN A 1 294 ? -19.902 -3.933 17.846 1.00 96.56 294 GLN A O 1
ATOM 2111 N N . PHE A 1 295 ? -19.416 -2.398 16.272 1.00 97.88 295 PHE A N 1
ATOM 2112 C CA . PHE A 1 295 ? -18.081 -2.861 15.973 1.00 97.88 295 PHE A CA 1
ATOM 2113 C C . PHE A 1 295 ? -17.088 -2.311 16.995 1.00 97.88 295 PHE A C 1
ATOM 2115 O O . PHE A 1 295 ? -17.183 -1.156 17.418 1.00 97.88 295 PHE A O 1
ATOM 2122 N N . THR A 1 296 ? -16.132 -3.150 17.379 1.00 97.50 296 THR A N 1
ATOM 2123 C CA . THR A 1 296 ? -14.995 -2.814 18.245 1.00 97.50 296 THR A CA 1
ATOM 2124 C C . THR A 1 296 ? -13.716 -3.412 17.682 1.00 97.50 296 THR A C 1
ATOM 2126 O O . THR A 1 296 ? -13.744 -4.509 17.118 1.00 97.50 296 THR A O 1
ATOM 2129 N N . VAL A 1 297 ? -12.595 -2.727 17.894 1.00 97.88 297 VAL A N 1
ATOM 2130 C CA . VAL A 1 297 ? -11.260 -3.220 17.543 1.00 97.88 297 VAL A CA 1
ATOM 2131 C C . VAL A 1 297 ? -10.821 -4.269 18.561 1.00 97.88 297 VAL A C 1
ATOM 2133 O O . VAL A 1 297 ? -10.866 -4.019 19.764 1.00 97.88 297 VAL A O 1
ATOM 2136 N N . SER A 1 298 ? -10.398 -5.444 18.096 1.00 97.38 298 SER A N 1
ATOM 2137 C CA . SER A 1 298 ? -9.799 -6.466 18.963 1.00 97.38 298 SER A CA 1
ATOM 2138 C C . SER A 1 298 ? -8.281 -6.525 18.879 1.00 97.38 298 SER A C 1
ATOM 2140 O O . SER A 1 298 ? -7.646 -6.903 19.857 1.00 97.38 298 SER A O 1
ATOM 2142 N N . SER A 1 299 ? -7.714 -6.192 17.720 1.00 98.19 299 SER A N 1
ATOM 2143 C CA . SER A 1 299 ? -6.270 -6.069 17.532 1.00 98.19 299 SER A CA 1
ATOM 2144 C C . SER A 1 299 ? -5.959 -5.234 16.297 1.00 98.19 299 SER A C 1
ATOM 2146 O O . SER A 1 299 ? -6.740 -5.244 15.343 1.00 98.19 299 SER A O 1
ATOM 2148 N N . VAL A 1 300 ? -4.809 -4.567 16.296 1.00 98.50 300 VAL A N 1
ATOM 2149 C CA . VAL A 1 300 ? -4.259 -3.885 15.123 1.00 98.50 300 VAL A CA 1
ATOM 2150 C C . VAL A 1 300 ? -2.796 -4.252 14.963 1.00 98.50 300 VAL A C 1
ATOM 2152 O O . VAL A 1 300 ? -2.003 -4.080 15.886 1.00 98.50 300 VAL A O 1
ATOM 2155 N N . GLN A 1 301 ? -2.443 -4.743 13.782 1.00 98.38 301 GLN A N 1
ATOM 2156 C CA . GLN A 1 301 ? -1.055 -4.951 13.387 1.00 98.38 301 GLN A CA 1
ATOM 2157 C C . GLN A 1 301 ? -0.647 -3.870 12.391 1.00 98.38 301 GLN A C 1
ATOM 2159 O O . GLN A 1 301 ? -1.397 -3.606 11.457 1.00 98.38 301 GLN A O 1
ATOM 2164 N N . SER A 1 302 ? 0.522 -3.261 12.579 1.00 96.31 302 SER A N 1
ATOM 2165 C CA . SER A 1 302 ? 1.120 -2.314 11.635 1.00 96.31 302 SER A CA 1
ATOM 2166 C C . SER A 1 302 ? 2.345 -2.938 10.992 1.00 96.31 302 SER A C 1
ATOM 2168 O O . SER A 1 302 ? 3.229 -3.408 11.705 1.00 96.31 302 SER A O 1
ATOM 2170 N N . THR A 1 303 ? 2.399 -2.948 9.665 1.00 94.44 303 THR A N 1
ATOM 2171 C CA . THR A 1 303 ? 3.567 -3.376 8.887 1.00 94.44 303 THR A CA 1
ATOM 2172 C C . THR A 1 303 ? 4.179 -2.167 8.202 1.00 94.44 303 THR A C 1
ATOM 2174 O O . THR A 1 303 ? 3.484 -1.464 7.470 1.00 94.44 303 THR A O 1
ATOM 2177 N N . THR A 1 304 ? 5.472 -1.931 8.416 1.00 91.06 304 THR A N 1
ATOM 2178 C CA . THR A 1 304 ? 6.194 -0.836 7.754 1.00 91.06 304 THR A CA 1
ATOM 2179 C C . THR A 1 304 ? 6.252 -1.059 6.243 1.00 91.06 304 THR A C 1
ATOM 2181 O O . THR A 1 304 ? 6.520 -2.174 5.793 1.00 91.06 304 THR A O 1
ATOM 2184 N N . LEU A 1 305 ? 6.037 0.004 5.465 1.00 90.81 305 LEU A N 1
ATOM 2185 C CA . LEU A 1 305 ? 6.160 0.015 4.008 1.00 90.81 305 LEU A CA 1
ATOM 2186 C C . LEU A 1 305 ? 7.365 0.868 3.600 1.00 90.81 305 LEU A C 1
ATOM 2188 O O . LEU A 1 305 ? 7.417 2.051 3.947 1.00 90.81 305 LEU A O 1
ATOM 2192 N N . CYS A 1 306 ? 8.297 0.310 2.825 1.00 86.88 306 CYS A N 1
ATOM 2193 C CA . CYS A 1 306 ? 9.436 1.058 2.279 1.00 86.88 306 CYS A CA 1
ATOM 2194 C C . CYS A 1 306 ? 9.365 1.171 0.756 1.00 86.88 306 CYS A C 1
ATOM 2196 O O . CYS A 1 306 ? 8.981 0.230 0.062 1.00 86.88 306 CYS A O 1
ATOM 2198 N N . ARG A 1 307 ? 9.791 2.327 0.232 1.00 80.25 307 ARG A N 1
ATOM 2199 C CA . ARG A 1 307 ? 9.979 2.577 -1.207 1.00 80.25 307 ARG A CA 1
ATOM 2200 C C . ARG A 1 307 ? 11.269 1.964 -1.750 1.00 80.25 307 ARG A C 1
ATOM 2202 O O . ARG A 1 307 ? 11.554 2.163 -2.932 1.00 80.25 307 ARG A O 1
ATOM 2209 N N . GLY A 1 308 ? 12.033 1.285 -0.903 1.00 78.94 308 GLY A N 1
ATOM 2210 C CA . GLY A 1 308 ? 13.233 0.547 -1.260 1.00 78.94 308 GLY A CA 1
ATOM 2211 C C . GLY A 1 308 ? 13.382 -0.747 -0.475 1.00 78.94 308 GLY A C 1
ATOM 2212 O O . GLY A 1 308 ? 12.386 -1.287 0.015 1.00 78.94 308 GLY A O 1
ATOM 2213 N N . ALA A 1 309 ? 14.601 -1.271 -0.387 1.00 74.00 309 ALA A N 1
ATOM 2214 C CA . ALA A 1 309 ? 14.892 -2.450 0.425 1.00 74.00 309 ALA A CA 1
ATOM 2215 C C . ALA A 1 309 ? 14.984 -2.101 1.921 1.00 74.00 309 ALA A C 1
ATOM 2217 O O . ALA A 1 309 ? 15.074 -0.938 2.307 1.00 74.00 309 ALA A O 1
ATOM 2218 N N . PHE A 1 310 ? 14.946 -3.123 2.773 1.00 75.62 310 PHE A N 1
ATOM 2219 C CA . PHE A 1 310 ? 15.336 -2.973 4.171 1.00 75.62 310 PHE A CA 1
ATOM 2220 C C . PHE A 1 310 ? 16.823 -3.270 4.305 1.00 75.62 310 PHE A C 1
ATOM 2222 O O . PHE A 1 310 ? 17.299 -4.249 3.730 1.00 75.62 310 PHE A O 1
ATOM 2229 N N . ASP A 1 311 ? 17.532 -2.465 5.090 1.00 72.88 311 ASP A N 1
ATOM 2230 C CA . ASP A 1 311 ? 18.891 -2.802 5.494 1.00 72.88 311 ASP A CA 1
ATOM 2231 C C . ASP A 1 311 ? 18.917 -3.956 6.520 1.00 72.88 311 ASP A C 1
ATOM 2233 O O . ASP A 1 311 ? 17.883 -4.422 7.015 1.00 72.88 311 ASP A O 1
ATOM 2237 N N . ASP A 1 312 ? 20.124 -4.426 6.855 1.00 72.88 312 ASP A N 1
ATOM 2238 C CA . ASP A 1 312 ? 20.345 -5.510 7.825 1.00 72.88 312 ASP A CA 1
ATOM 2239 C C . ASP A 1 312 ? 19.779 -5.201 9.231 1.00 72.88 312 ASP A C 1
ATOM 2241 O O . ASP A 1 312 ? 19.555 -6.121 10.026 1.00 72.88 312 ASP A O 1
ATOM 2245 N N . ASP A 1 313 ? 19.549 -3.922 9.545 1.00 71.44 313 ASP A N 1
ATOM 2246 C CA . ASP A 1 313 ? 19.001 -3.446 10.815 1.00 71.44 313 ASP A CA 1
ATOM 2247 C C . ASP A 1 313 ? 17.465 -3.274 10.767 1.00 71.44 313 ASP A C 1
ATOM 2249 O O . ASP A 1 313 ? 16.836 -2.994 11.795 1.00 71.44 313 ASP A O 1
ATOM 2253 N N . GLY A 1 314 ? 16.834 -3.514 9.611 1.00 66.19 314 GLY A N 1
ATOM 2254 C CA . GLY A 1 314 ? 15.388 -3.423 9.412 1.00 66.19 314 GLY A CA 1
ATOM 2255 C C . GLY A 1 314 ? 14.879 -1.994 9.216 1.00 66.19 314 GLY A C 1
ATOM 2256 O O . GLY A 1 314 ? 13.702 -1.726 9.479 1.00 66.19 314 GLY A O 1
ATOM 2257 N N . VAL A 1 315 ? 15.741 -1.084 8.764 1.00 73.56 315 VAL A N 1
ATOM 2258 C CA . VAL A 1 315 ? 15.412 0.302 8.406 1.00 73.56 315 VAL A CA 1
ATOM 2259 C C . VAL A 1 315 ? 15.207 0.402 6.892 1.00 73.56 315 VAL A C 1
ATOM 2261 O O . VAL A 1 315 ? 15.837 -0.329 6.133 1.00 73.56 315 VAL A O 1
ATOM 2264 N N . CYS A 1 316 ? 14.310 1.288 6.440 1.00 75.06 316 CYS A N 1
ATOM 2265 C CA . CYS A 1 316 ? 14.169 1.574 5.010 1.00 75.06 316 CYS A CA 1
ATOM 2266 C C . CYS A 1 316 ? 15.482 2.153 4.463 1.00 75.06 316 CYS A C 1
ATOM 2268 O O . CYS A 1 316 ? 15.881 3.241 4.890 1.00 75.06 316 CYS A O 1
ATOM 2270 N N . GLY A 1 317 ? 16.105 1.431 3.533 1.00 61.84 317 GLY A N 1
ATOM 2271 C CA . GLY A 1 317 ? 17.283 1.844 2.771 1.00 61.84 317 GLY A CA 1
ATOM 2272 C C . GLY A 1 317 ? 16.930 2.413 1.410 1.00 61.84 317 GLY A C 1
ATOM 2273 O O . GLY A 1 317 ? 15.822 2.118 0.897 1.00 61.84 317 GLY A O 1
#

Nearest PDB structures (foldseek):
  4c9c-assembly2_B  TM=4.298E-01  e=2.255E-01  Fragaria x ananassa
  6sta-assembly2_B  TM=3.863E-01  e=3.513E-01  Fragaria x ananassa
  6st8-assembly2_B  TM=3.100E-01  e=1.447E-01  Fragaria x ananassa
  8qhi-assembly1_A  TM=4.820E-01  e=1.328E+00  Actinidia deliciosa

Mean predicted aligned error: 17.39 Å